Protein AF-A0AAV7HXE8-F1 (afdb_monomer_lite)

Foldseek 3Di:
DEKEKEFDFFQAPVRATDTQKMWMFHFDDDPPVPDDRDTDIFGEAAAPVCNVGPGDPCRQCVCCLQVVRGNRDTDHYVVNVVVVVVVCLVVHQEYEYADPVVVVNVCVVSVVSHHYDHPVPDALVRVQPTDLVVLLVVCLLPVVVCLVSHDPVLVPDPSNQQSAFPCPVVPDDDPPDPSRNPPPGHGCVRDPVSVVVD

Radius of gyration: 18.51 Å; chains: 1; bounding box: 37×41×50 Å

pLDDT: mean 74.58, std 15.37, range [39.94, 94.75]

Secondary structure (DSSP, 8-state):
-EEEEEEEEEE-TTS-EEEEEEEEEEE-S---TT-----EEEEBPPPGGGTT----HHHHHHHHHHHS--TT--SB-HHHHHHHHHHHHHH-SEEEESSHHHHHHHHHHHTT-S-EEEGGGS-HHHHHTS-HHHHHHHHTTTHHHHGGGS-HHHHT-HHHHHTSB-TTTS----TT-TTTT---PPBGGG-HHHHTT-

Sequence (198 aa):
MEYIIDFTGFIVPDGEFVIKEVCVTSIGNQVSVNNVQECEHYVCQPPSKYINAMIMHENVDHYGKKHGILWDYGKVKYAIFEKKLKKWIKDARYFYVLGSEKQKWLTDLINDTVPLTDLKKMDPVDIACFDDLFLLRFSKRQIHHIWPKLPSDLQNNKKTIDYKFCTKHYPDGCSDCEMSEIWIYPYQKDCYYCQMNQ

Organism: Cotesia glomerata (NCBI:txid32391)

Structure (mmCIF, N/CA/C/O backbone):
data_AF-A0AAV7HXE8-F1
#
_entry.id   AF-A0AAV7HXE8-F1
#
loop_
_atom_site.group_PDB
_atom_site.id
_atom_site.type_symbol
_atom_site.label_atom_id
_atom_site.label_alt_id
_atom_site.label_comp_id
_atom_site.label_asym_id
_atom_site.label_entity_id
_atom_site.label_seq_id
_atom_site.pdbx_PDB_ins_code
_atom_site.Cartn_x
_atom_site.Cartn_y
_atom_site.Cartn_z
_atom_site.occupancy
_atom_site.B_iso_or_equiv
_atom_site.auth_seq_id
_atom_site.auth_comp_id
_atom_site.auth_asym_id
_atom_site.auth_atom_id
_atom_site.pdbx_PDB_model_num
ATOM 1 N N . MET A 1 1 ? -12.013 -9.434 7.550 1.00 83.81 1 MET A N 1
ATOM 2 C CA . MET A 1 1 ? -10.998 -8.604 8.234 1.00 83.81 1 MET A CA 1
ATOM 3 C C . MET A 1 1 ? -11.031 -7.213 7.650 1.00 83.81 1 MET A C 1
ATOM 5 O O . MET A 1 1 ? -11.421 -7.059 6.504 1.00 83.81 1 MET A O 1
ATOM 9 N N . GLU A 1 2 ? -10.657 -6.203 8.407 1.00 84.94 2 GLU A N 1
ATOM 10 C CA . GLU A 1 2 ? -10.428 -4.871 7.852 1.00 84.94 2 GLU A CA 1
ATOM 11 C C . GLU A 1 2 ? -8.929 -4.717 7.610 1.00 84.94 2 GLU A C 1
ATOM 13 O O . GLU A 1 2 ? -8.137 -5.305 8.346 1.00 84.94 2 GLU A O 1
ATOM 18 N N . TYR A 1 3 ? -8.529 -4.013 6.556 1.00 86.62 3 TYR A N 1
ATOM 19 C CA . TYR A 1 3 ? -7.122 -3.872 6.194 1.00 86.62 3 TYR A CA 1
ATOM 20 C C . TYR A 1 3 ? -6.767 -2.427 5.928 1.00 86.62 3 TYR A C 1
ATOM 22 O O . TYR A 1 3 ? -7.509 -1.710 5.265 1.00 86.62 3 TYR A O 1
ATOM 30 N N . ILE A 1 4 ? -5.579 -2.035 6.361 1.00 85.75 4 ILE A N 1
ATOM 31 C CA . ILE A 1 4 ? -4.959 -0.782 5.957 1.00 85.75 4 ILE A CA 1
ATOM 32 C C . ILE A 1 4 ? -3.797 -1.115 5.046 1.00 85.75 4 ILE A C 1
ATOM 34 O O . ILE A 1 4 ? -2.962 -1.961 5.374 1.00 85.75 4 ILE A O 1
ATOM 38 N N . ILE A 1 5 ? -3.773 -0.467 3.891 1.00 89.75 5 ILE A N 1
ATOM 39 C CA . ILE A 1 5 ? -2.809 -0.721 2.835 1.00 89.75 5 ILE A CA 1
ATOM 40 C C . ILE A 1 5 ? -2.165 0.592 2.403 1.00 89.75 5 ILE A C 1
ATOM 42 O O . ILE A 1 5 ? -2.837 1.581 2.114 1.00 89.75 5 ILE A O 1
ATOM 46 N N . ASP A 1 6 ? -0.839 0.589 2.355 1.00 89.62 6 ASP A N 1
ATOM 47 C CA . ASP A 1 6 ? -0.055 1.637 1.716 1.00 89.62 6 ASP A CA 1
ATOM 48 C C . ASP A 1 6 ? 0.834 1.008 0.652 1.00 89.62 6 ASP A C 1
ATOM 50 O O . ASP A 1 6 ? 1.402 -0.066 0.855 1.00 89.62 6 ASP A O 1
ATOM 54 N N . PHE A 1 7 ? 0.940 1.670 -0.494 1.00 90.81 7 PHE A N 1
ATOM 55 C CA . PHE A 1 7 ? 1.723 1.172 -1.612 1.00 90.81 7 PHE A CA 1
ATOM 56 C C . PHE A 1 7 ? 2.328 2.296 -2.444 1.00 90.81 7 PHE A C 1
ATOM 58 O O . PHE A 1 7 ? 1.854 3.435 -2.451 1.00 90.81 7 PHE A O 1
ATOM 65 N N . THR A 1 8 ? 3.392 1.952 -3.154 1.00 88.44 8 THR A N 1
ATOM 66 C CA . THR A 1 8 ? 3.985 2.750 -4.227 1.00 88.44 8 THR A CA 1
ATOM 67 C C . THR A 1 8 ? 4.266 1.840 -5.414 1.00 88.44 8 THR A C 1
ATOM 69 O O . THR A 1 8 ? 4.343 0.619 -5.266 1.00 88.44 8 THR A O 1
ATOM 72 N N . GLY A 1 9 ? 4.367 2.407 -6.606 1.00 87.56 9 GLY A N 1
ATOM 73 C CA . GLY A 1 9 ? 4.388 1.657 -7.850 1.00 87.56 9 GLY A CA 1
ATOM 74 C C . GLY A 1 9 ? 4.725 2.533 -9.039 1.00 87.56 9 GLY A C 1
ATOM 75 O O . GLY A 1 9 ? 4.993 3.715 -8.878 1.00 87.56 9 GLY A O 1
ATOM 76 N N . PHE A 1 10 ? 4.711 1.939 -10.221 1.00 85.56 10 PHE A N 1
ATOM 77 C CA . PHE A 1 10 ? 5.049 2.610 -11.469 1.00 85.56 10 PHE A CA 1
ATOM 78 C C . PHE A 1 10 ? 3.848 2.590 -12.399 1.00 85.56 10 PHE A C 1
ATOM 80 O O . PHE A 1 10 ? 3.129 1.594 -12.453 1.00 85.56 10 PHE A O 1
ATOM 87 N N . ILE A 1 11 ? 3.684 3.655 -13.178 1.00 83.44 11 ILE A N 1
ATOM 88 C CA . ILE A 1 11 ? 2.833 3.613 -14.364 1.00 83.44 11 ILE A CA 1
ATOM 89 C C . ILE A 1 11 ? 3.673 3.026 -15.503 1.00 83.44 11 ILE A C 1
ATOM 91 O O . ILE A 1 11 ? 4.740 3.551 -15.843 1.00 83.44 11 ILE A O 1
ATOM 95 N N . VAL A 1 12 ? 3.225 1.900 -16.048 1.00 84.31 12 VAL A N 1
ATOM 96 C CA . VAL A 1 12 ? 3.861 1.218 -17.185 1.00 84.31 12 VAL A CA 1
ATOM 97 C C . VAL A 1 12 ? 3.366 1.805 -18.523 1.00 84.31 12 VAL A C 1
ATOM 99 O O . VAL A 1 12 ? 2.420 2.593 -18.527 1.00 84.31 12 VAL A O 1
ATOM 102 N N . PRO A 1 13 ? 4.002 1.493 -19.674 1.00 81.00 13 PRO A N 1
ATOM 103 C CA . PRO A 1 13 ? 3.710 2.166 -20.949 1.00 81.00 13 PRO A CA 1
ATOM 104 C C . PRO A 1 13 ? 2.263 2.084 -21.460 1.00 81.00 13 PRO A C 1
ATOM 106 O O . PRO A 1 13 ? 1.859 2.930 -22.250 1.00 81.00 13 PRO A O 1
ATOM 109 N N . ASP A 1 14 ? 1.482 1.094 -21.032 1.00 83.56 14 ASP A N 1
ATOM 110 C CA . ASP A 1 14 ? 0.054 0.969 -21.362 1.00 83.56 14 ASP A CA 1
ATOM 111 C C . ASP A 1 14 ? -0.863 1.773 -20.420 1.00 83.56 14 ASP A C 1
ATOM 113 O O . ASP A 1 14 ? -2.085 1.728 -20.555 1.00 83.56 14 ASP A O 1
ATOM 117 N N . GLY A 1 15 ? -0.284 2.535 -19.489 1.00 83.19 15 GLY A N 1
ATOM 118 C CA . GLY A 1 15 ? -1.003 3.345 -18.511 1.00 83.19 15 GLY A CA 1
ATOM 119 C C . GLY A 1 15 ? -1.451 2.572 -17.270 1.00 83.19 15 GLY A C 1
ATOM 120 O O . GLY A 1 15 ? -2.039 3.177 -16.373 1.00 83.19 15 GLY A O 1
ATOM 121 N N . GLU A 1 16 ? -1.172 1.268 -17.177 1.00 85.75 16 GLU A N 1
ATOM 122 C CA . GLU A 1 16 ? -1.498 0.468 -15.997 1.00 85.75 16 GLU A CA 1
ATOM 123 C C . GLU A 1 16 ? -0.604 0.858 -14.810 1.00 85.75 16 GLU A C 1
ATOM 125 O O . GLU A 1 16 ? 0.599 1.099 -14.946 1.00 85.75 16 GLU A O 1
ATOM 130 N N . PHE A 1 17 ? -1.191 0.907 -13.615 1.00 87.44 17 PHE A N 1
ATOM 131 C CA . PHE A 1 17 ? -0.432 1.088 -12.386 1.00 87.44 17 PHE A CA 1
ATOM 132 C C . PHE A 1 17 ? 0.024 -0.266 -11.833 1.00 87.44 17 PHE A C 1
ATOM 134 O O . PHE A 1 17 ? -0.785 -1.135 -11.511 1.00 87.44 17 PHE A O 1
ATOM 141 N N . VAL A 1 18 ? 1.333 -0.429 -11.654 1.00 89.12 18 VAL A N 1
ATOM 142 C CA . VAL A 1 18 ? 1.949 -1.644 -11.116 1.00 89.12 18 VAL A CA 1
ATOM 143 C C . VAL A 1 18 ? 2.518 -1.367 -9.731 1.00 89.12 18 VAL A C 1
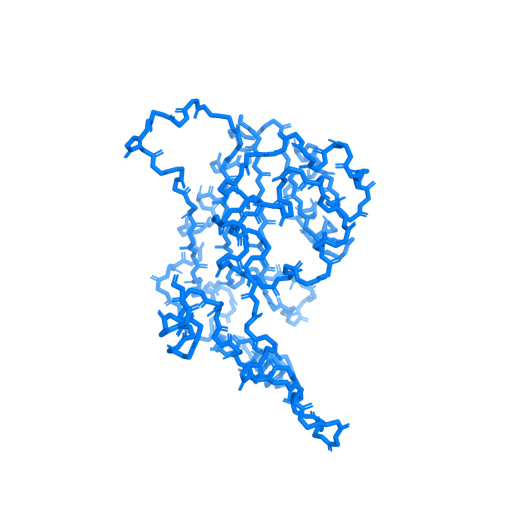ATOM 145 O O . VAL A 1 18 ? 3.499 -0.638 -9.585 1.00 89.12 18 VAL A O 1
ATOM 148 N N . ILE A 1 19 ? 1.948 -2.013 -8.709 1.00 91.44 19 ILE A N 1
ATOM 149 C CA . ILE A 1 19 ? 2.459 -1.952 -7.330 1.00 91.44 19 ILE A CA 1
ATOM 150 C C . ILE A 1 19 ? 3.898 -2.476 -7.258 1.00 91.44 19 ILE A C 1
ATOM 152 O O . ILE A 1 19 ? 4.180 -3.614 -7.616 1.00 91.44 19 ILE A O 1
ATOM 156 N N . LYS A 1 20 ? 4.809 -1.672 -6.715 1.00 90.00 20 LYS A N 1
ATOM 157 C CA . LYS A 1 20 ? 6.205 -2.042 -6.483 1.00 90.00 20 LYS A CA 1
ATOM 158 C C . LYS A 1 20 ? 6.478 -2.422 -5.038 1.00 90.00 20 LYS A C 1
ATOM 160 O O . LYS A 1 20 ? 7.115 -3.437 -4.768 1.00 90.00 20 LYS A O 1
ATOM 165 N N . GLU A 1 21 ? 6.030 -1.590 -4.118 1.00 90.44 21 GLU A N 1
ATOM 166 C CA . GLU A 1 21 ? 6.171 -1.788 -2.683 1.00 90.44 21 GLU A CA 1
ATOM 167 C C . GLU A 1 21 ? 4.791 -1.661 -2.054 1.00 90.44 21 GLU A C 1
ATOM 169 O O . GLU A 1 21 ? 3.992 -0.818 -2.458 1.00 90.44 21 GLU A O 1
ATOM 174 N N . VAL A 1 22 ? 4.515 -2.508 -1.069 1.00 90.88 22 VAL A N 1
ATOM 175 C CA . VAL A 1 22 ? 3.239 -2.541 -0.356 1.00 90.88 22 VAL A CA 1
ATOM 176 C C . VAL A 1 22 ? 3.459 -2.956 1.096 1.00 90.88 22 VAL A C 1
ATOM 178 O O . VAL A 1 22 ? 4.172 -3.926 1.357 1.00 90.88 22 VAL A O 1
ATOM 181 N N . CYS A 1 23 ? 2.852 -2.235 2.041 1.00 89.69 23 CYS A N 1
ATOM 182 C CA . CYS A 1 23 ? 2.606 -2.718 3.405 1.00 89.69 23 CYS A CA 1
ATOM 183 C C . CYS A 1 23 ? 1.102 -2.886 3.591 1.00 89.69 23 CYS A C 1
ATOM 185 O O . CYS A 1 23 ? 0.319 -2.001 3.241 1.00 89.69 23 CYS A O 1
ATOM 187 N N . VAL A 1 24 ? 0.718 -4.021 4.163 1.00 87.31 24 VAL A N 1
ATOM 188 C CA . VAL A 1 24 ? -0.651 -4.313 4.578 1.00 87.31 24 VAL A CA 1
ATOM 189 C C . VAL A 1 24 ? -0.643 -4.699 6.042 1.00 87.31 24 VAL A C 1
ATOM 191 O O . VAL A 1 24 ? 0.182 -5.497 6.484 1.00 87.31 24 VAL A O 1
ATOM 194 N N . THR A 1 25 ? -1.596 -4.167 6.790 1.00 84.31 25 THR A N 1
ATOM 195 C CA . THR A 1 25 ? -1.895 -4.613 8.148 1.00 84.31 25 THR A CA 1
ATOM 196 C C . THR A 1 25 ? -3.387 -4.840 8.277 1.00 84.31 25 THR A C 1
ATOM 198 O O . THR A 1 25 ? -4.184 -4.088 7.720 1.00 84.31 25 THR A O 1
ATOM 201 N N . SER A 1 26 ? -3.777 -5.892 8.986 1.00 83.00 26 SER A N 1
ATOM 202 C CA . SER A 1 26 ? -5.174 -6.076 9.370 1.00 83.00 26 SER A CA 1
ATOM 203 C C . SER A 1 26 ? -5.555 -5.083 10.475 1.00 83.00 26 SER A C 1
ATOM 205 O O . SER A 1 26 ? -4.690 -4.476 11.104 1.00 83.00 26 SER A O 1
ATOM 207 N N . ILE A 1 27 ? -6.848 -4.924 10.723 1.00 75.81 27 ILE A N 1
ATOM 208 C CA . ILE A 1 27 ? -7.435 -4.276 11.894 1.00 75.81 27 ILE A CA 1
ATOM 209 C C . ILE A 1 27 ? -8.333 -5.328 12.544 1.00 75.81 27 ILE A C 1
ATOM 211 O O . ILE A 1 27 ? -9.134 -5.971 11.860 1.00 75.81 27 ILE A O 1
ATOM 215 N N . GLY A 1 28 ? -8.174 -5.530 13.851 1.00 62.72 28 GLY A N 1
ATOM 216 C CA . GLY A 1 28 ? -9.004 -6.457 14.616 1.00 62.72 28 GLY A CA 1
ATOM 217 C C . GLY A 1 28 ? -8.505 -7.906 14.624 1.00 62.72 28 GLY A C 1
ATOM 218 O O . GLY A 1 28 ? -8.796 -8.710 13.744 1.00 62.72 28 GLY A O 1
ATOM 219 N N . ASN A 1 29 ? -7.771 -8.242 15.677 1.00 46.94 29 ASN A N 1
ATOM 220 C CA . ASN A 1 29 ? -8.063 -9.310 16.636 1.00 46.94 29 ASN A CA 1
ATOM 221 C C . ASN A 1 29 ? -7.076 -9.094 17.781 1.00 46.94 29 ASN A C 1
ATOM 223 O O . ASN A 1 29 ? -5.910 -8.821 17.513 1.00 46.94 29 ASN A O 1
ATOM 227 N N . GLN A 1 30 ? -7.576 -9.139 19.019 1.00 46.22 30 GLN A N 1
ATOM 228 C CA . GLN A 1 30 ? -6.847 -8.837 20.253 1.00 46.22 30 GLN A CA 1
ATOM 229 C C . GLN A 1 30 ? -5.336 -9.054 20.133 1.00 46.22 30 GLN A C 1
ATOM 231 O O . GLN A 1 30 ? -4.864 -10.182 19.973 1.00 46.22 30 GLN A O 1
ATOM 236 N N . VAL A 1 31 ? -4.592 -7.956 20.264 1.00 46.34 31 VAL A N 1
ATOM 237 C CA . VAL A 1 31 ? -3.172 -7.983 20.586 1.00 46.34 31 VAL A CA 1
ATOM 238 C C . VAL A 1 31 ? -3.072 -8.661 21.950 1.00 46.34 31 VAL A C 1
ATOM 240 O O . VAL A 1 31 ? -3.135 -8.020 22.996 1.00 46.34 31 VAL A O 1
ATOM 243 N N . SER A 1 32 ? -2.952 -9.990 21.977 1.00 43.78 32 SER A N 1
ATOM 244 C CA . SER A 1 32 ? -2.318 -10.629 23.123 1.00 43.78 32 SER A CA 1
ATOM 245 C C . SER A 1 32 ? -0.977 -9.921 23.274 1.00 43.78 32 SER A C 1
ATOM 247 O O . SER A 1 32 ? -0.287 -9.757 22.272 1.00 43.78 32 SER A O 1
ATOM 249 N N . VAL A 1 33 ? -0.634 -9.493 24.486 1.00 46.38 33 VAL A N 1
ATOM 250 C CA . VAL A 1 33 ? 0.485 -8.592 24.838 1.00 46.38 33 VAL A CA 1
ATOM 251 C C . VAL A 1 33 ? 1.855 -9.006 24.241 1.00 46.38 33 VAL A C 1
ATOM 253 O O . VAL A 1 33 ? 2.789 -8.211 24.231 1.00 46.38 33 VAL A O 1
ATOM 256 N N . ASN A 1 34 ? 1.946 -10.205 23.651 1.00 44.97 34 ASN A N 1
ATOM 257 C CA . ASN A 1 34 ? 3.123 -10.787 23.007 1.00 44.97 34 ASN A CA 1
ATOM 258 C C . ASN A 1 34 ? 3.031 -10.980 21.472 1.00 44.97 34 ASN A C 1
ATOM 260 O O . ASN A 1 34 ? 4.029 -11.359 20.869 1.00 44.97 34 ASN A O 1
ATOM 264 N N . ASN A 1 35 ? 1.889 -10.723 20.821 1.00 41.59 35 ASN A N 1
ATOM 265 C CA . ASN A 1 35 ? 1.714 -10.880 19.370 1.00 41.59 35 ASN A CA 1
ATOM 266 C C . ASN A 1 35 ? 1.550 -9.512 18.716 1.00 41.59 35 ASN A C 1
ATOM 268 O O . ASN A 1 35 ? 0.448 -8.988 18.566 1.00 41.59 35 ASN A O 1
ATOM 272 N N . VAL A 1 36 ? 2.684 -8.934 18.334 1.00 48.88 36 VAL A N 1
ATOM 273 C CA . VAL A 1 36 ? 2.741 -7.780 17.441 1.00 48.88 36 VAL A CA 1
ATOM 274 C C . VAL A 1 36 ? 1.930 -8.111 16.189 1.00 48.88 36 VAL A C 1
ATOM 276 O O . VAL A 1 36 ? 2.261 -9.061 15.486 1.00 48.88 36 VAL A O 1
ATOM 279 N N . GLN A 1 37 ? 0.887 -7.332 15.894 1.00 57.44 37 GLN A N 1
ATOM 280 C CA . GLN A 1 37 ? 0.161 -7.461 14.635 1.00 57.44 37 GLN A CA 1
ATOM 281 C C . GLN A 1 37 ? 1.161 -7.309 13.479 1.00 57.44 37 GLN A C 1
ATOM 283 O O . GLN A 1 37 ? 1.845 -6.286 13.362 1.00 57.44 37 GLN A O 1
ATOM 288 N N . GLU A 1 38 ? 1.349 -8.359 12.683 1.00 64.50 38 GLU A N 1
ATOM 289 C CA . GLU A 1 38 ? 2.360 -8.378 11.625 1.00 64.50 38 GLU A CA 1
ATOM 290 C C . GLU A 1 38 ? 1.901 -7.459 10.475 1.00 64.50 38 GLU A C 1
ATOM 292 O O . GLU A 1 38 ? 0.892 -7.738 9.832 1.00 64.50 38 GLU A O 1
ATOM 297 N N . CYS A 1 39 ? 2.616 -6.346 10.218 1.00 76.19 39 CYS A N 1
ATOM 298 C CA . CYS A 1 39 ? 2.513 -5.697 8.900 1.00 76.19 39 CYS A CA 1
ATOM 299 C C . CYS A 1 39 ? 3.245 -6.621 7.937 1.00 76.19 39 CYS A C 1
ATOM 301 O O . CYS A 1 39 ? 4.435 -6.899 8.110 1.00 76.19 39 CYS A O 1
ATOM 303 N N . GLU A 1 40 ? 2.531 -7.080 6.921 1.00 85.38 40 GLU A N 1
ATOM 304 C CA . GLU A 1 40 ? 3.140 -7.741 5.785 1.00 85.38 40 GLU A CA 1
ATOM 305 C C . GLU A 1 40 ? 3.720 -6.656 4.871 1.00 85.38 40 GLU A C 1
ATOM 307 O O . GLU A 1 40 ? 2.978 -5.822 4.355 1.00 85.38 40 GLU A O 1
ATOM 312 N N . HIS A 1 41 ? 5.039 -6.659 4.668 1.00 87.88 41 HIS A N 1
ATOM 313 C CA . HIS A 1 41 ? 5.739 -5.721 3.785 1.00 87.88 41 HIS A CA 1
ATOM 314 C C . HIS A 1 41 ? 6.407 -6.470 2.635 1.00 87.88 41 HIS A C 1
ATOM 316 O O . HIS A 1 41 ? 7.162 -7.420 2.854 1.00 87.88 41 HIS A O 1
ATOM 322 N N . TYR A 1 42 ? 6.146 -6.030 1.406 1.00 89.50 42 TYR A N 1
ATOM 323 C CA . TYR A 1 42 ? 6.703 -6.638 0.205 1.00 89.50 42 TYR A CA 1
ATOM 324 C C . TYR A 1 42 ? 7.285 -5.593 -0.736 1.00 89.50 42 TYR A C 1
ATOM 326 O O . TYR A 1 42 ? 6.669 -4.565 -1.004 1.00 89.50 42 TYR A O 1
ATOM 334 N N . VAL A 1 43 ? 8.448 -5.926 -1.299 1.00 90.50 43 VAL A N 1
ATOM 335 C CA . VAL A 1 43 ? 9.030 -5.248 -2.460 1.00 90.50 43 VAL A CA 1
ATOM 336 C C . VAL A 1 43 ? 9.061 -6.249 -3.609 1.00 90.50 43 VAL A C 1
ATOM 338 O O . VAL A 1 43 ? 9.779 -7.260 -3.563 1.00 90.50 43 VAL A O 1
ATOM 341 N N . CYS A 1 44 ? 8.236 -5.984 -4.612 1.00 93.31 44 CYS A N 1
ATOM 342 C CA . CYS A 1 44 ? 7.947 -6.882 -5.713 1.00 93.31 44 CYS A CA 1
ATOM 343 C C . CYS A 1 44 ? 8.931 -6.679 -6.863 1.00 93.31 44 CYS A C 1
ATOM 345 O O . CYS A 1 44 ? 9.265 -5.556 -7.228 1.00 93.31 44 CYS A O 1
ATOM 347 N N . GLN A 1 45 ? 9.356 -7.779 -7.470 1.00 92.19 45 GLN A N 1
ATOM 348 C CA . GLN A 1 45 ? 9.936 -7.793 -8.807 1.00 92.19 45 GLN A CA 1
ATOM 349 C C . GLN A 1 45 ? 8.892 -7.329 -9.828 1.00 92.19 45 GLN A C 1
ATOM 351 O O . GLN A 1 45 ? 7.693 -7.463 -9.565 1.00 92.19 45 GLN A O 1
ATOM 356 N N . PRO A 1 46 ? 9.315 -6.820 -10.992 1.00 88.69 46 PRO A N 1
ATOM 357 C CA . PRO A 1 46 ? 8.378 -6.422 -12.029 1.00 88.69 46 PRO A CA 1
ATOM 358 C C . PRO A 1 46 ? 7.555 -7.621 -12.546 1.00 88.69 46 PRO A C 1
ATOM 360 O O . PRO A 1 46 ? 8.047 -8.757 -12.546 1.00 88.69 46 PRO A O 1
ATOM 363 N N . PRO A 1 47 ? 6.302 -7.407 -12.994 1.00 89.94 47 PRO A N 1
ATOM 364 C CA . PRO A 1 47 ? 5.511 -8.443 -13.650 1.00 89.94 47 PRO A CA 1
ATOM 365 C C . PRO A 1 47 ? 6.245 -9.014 -14.864 1.00 89.94 47 PRO A C 1
ATOM 367 O O . PRO A 1 47 ? 6.896 -8.276 -15.600 1.00 89.94 47 PRO A O 1
ATOM 370 N N . SER A 1 48 ? 6.090 -10.313 -15.138 1.00 87.44 48 SER A N 1
ATOM 371 C CA . SER A 1 48 ? 6.776 -10.964 -16.267 1.00 87.44 48 SER A CA 1
ATOM 372 C C . SER A 1 48 ? 6.466 -10.307 -17.616 1.00 87.44 48 SER A C 1
ATOM 374 O O . SER A 1 48 ? 7.356 -10.227 -18.457 1.00 87.44 48 SER A O 1
ATOM 376 N N . LYS A 1 49 ? 5.248 -9.767 -17.796 1.00 86.38 49 LYS A N 1
ATOM 377 C CA . LYS A 1 49 ? 4.855 -9.002 -18.995 1.00 86.38 49 LYS A CA 1
ATOM 378 C C . LYS A 1 49 ? 5.677 -7.722 -19.212 1.00 86.38 49 LYS A C 1
ATOM 380 O O . LYS A 1 49 ? 5.782 -7.262 -20.341 1.00 86.38 49 LYS A O 1
ATOM 385 N N . TYR A 1 50 ? 6.295 -7.186 -18.160 1.00 85.25 50 TYR A N 1
ATOM 386 C CA . TYR A 1 50 ? 7.047 -5.930 -18.184 1.00 85.25 50 TYR A CA 1
ATOM 387 C C . TYR A 1 50 ? 8.510 -6.081 -17.752 1.00 85.25 50 TYR A C 1
ATOM 389 O O . TYR A 1 50 ? 9.189 -5.083 -17.525 1.00 85.25 50 TYR A O 1
ATOM 397 N N . ILE A 1 51 ? 9.024 -7.309 -17.640 1.00 78.38 51 ILE A N 1
ATOM 398 C CA . ILE A 1 51 ? 10.403 -7.540 -17.181 1.00 78.38 51 ILE A CA 1
ATOM 399 C C . ILE A 1 51 ? 11.440 -6.903 -18.118 1.00 78.38 51 ILE A C 1
ATOM 401 O O . ILE A 1 51 ? 12.454 -6.396 -17.657 1.00 78.38 51 ILE A O 1
ATOM 405 N N . ASN A 1 52 ? 11.125 -6.867 -19.416 1.00 72.19 52 ASN A N 1
ATOM 406 C CA . ASN A 1 52 ? 11.921 -6.228 -20.464 1.00 72.19 52 ASN A CA 1
ATOM 407 C C . ASN A 1 52 ? 11.270 -4.936 -20.978 1.00 72.19 52 ASN A C 1
ATOM 409 O O . ASN A 1 52 ? 11.674 -4.422 -22.020 1.00 72.19 52 ASN A O 1
ATOM 413 N N . ALA A 1 53 ? 10.217 -4.444 -20.314 1.00 68.44 53 ALA A N 1
ATOM 414 C CA . ALA A 1 53 ? 9.613 -3.190 -20.725 1.00 68.44 53 ALA A CA 1
ATOM 415 C C . ALA A 1 53 ? 10.637 -2.080 -20.499 1.00 68.44 53 ALA A C 1
ATOM 417 O O . ALA A 1 53 ? 11.158 -1.915 -19.395 1.00 68.44 53 ALA A O 1
ATOM 418 N N . MET A 1 54 ? 10.901 -1.313 -21.553 1.00 64.38 54 MET A N 1
ATOM 419 C CA . MET A 1 54 ? 11.613 -0.053 -21.437 1.00 64.38 54 MET A CA 1
ATOM 420 C C . MET A 1 54 ? 10.653 0.913 -20.739 1.00 64.38 54 MET A C 1
ATOM 422 O O . MET A 1 54 ? 9.871 1.612 -21.382 1.00 64.38 54 MET A O 1
ATOM 426 N N . ILE A 1 55 ? 10.602 0.851 -19.406 1.00 64.81 55 ILE A N 1
ATOM 427 C CA . ILE A 1 55 ? 9.825 1.814 -18.632 1.00 64.81 55 ILE A CA 1
ATOM 428 C C . ILE A 1 55 ? 10.405 3.183 -18.954 1.00 64.81 55 ILE A C 1
ATOM 430 O O . ILE A 1 55 ? 11.625 3.348 -18.945 1.00 64.81 55 ILE A O 1
ATOM 434 N N . MET A 1 56 ? 9.522 4.128 -19.287 1.00 59.59 56 MET A N 1
ATOM 435 C CA . MET A 1 56 ? 9.884 5.508 -19.600 1.00 59.59 56 MET A CA 1
ATOM 436 C C . MET A 1 56 ? 10.955 5.982 -18.613 1.00 59.59 56 MET A C 1
ATOM 438 O O . MET A 1 56 ? 10.754 5.888 -17.400 1.00 59.59 56 MET A O 1
ATOM 442 N N . HIS A 1 57 ? 12.094 6.448 -19.134 1.00 54.62 57 HIS A N 1
ATOM 443 C CA . HIS A 1 57 ? 13.258 6.853 -18.336 1.00 54.62 57 HIS A CA 1
ATOM 444 C C . HIS A 1 57 ? 12.868 7.808 -17.198 1.00 54.62 57 HIS A C 1
ATOM 446 O O . HIS A 1 57 ? 13.374 7.686 -16.087 1.00 54.62 57 HIS A O 1
ATOM 452 N N . GLU A 1 58 ? 11.898 8.689 -17.452 1.00 56.22 58 GLU A N 1
ATOM 453 C CA . GLU A 1 58 ? 11.348 9.630 -16.475 1.00 56.22 58 GLU A CA 1
ATOM 454 C C . GLU A 1 58 ? 10.698 8.932 -15.270 1.00 56.22 58 GLU A C 1
ATOM 456 O O . GLU A 1 58 ? 10.932 9.343 -14.137 1.00 56.22 58 GLU A O 1
ATOM 461 N N . ASN A 1 59 ? 9.966 7.830 -15.471 1.00 59.56 59 ASN A N 1
ATOM 462 C CA . ASN A 1 59 ? 9.367 7.058 -14.377 1.00 59.56 59 ASN A CA 1
ATOM 463 C C . ASN A 1 59 ? 10.426 6.277 -13.588 1.00 59.56 59 ASN A C 1
ATOM 465 O O . ASN A 1 59 ? 10.339 6.186 -12.366 1.00 59.56 59 ASN A O 1
ATOM 469 N N . VAL A 1 60 ? 11.447 5.729 -14.250 1.00 60.62 60 VAL A N 1
ATOM 470 C CA . VAL A 1 60 ? 12.522 4.993 -13.559 1.00 60.62 60 VAL A CA 1
ATOM 471 C C . VAL A 1 60 ? 13.395 5.940 -12.741 1.00 60.62 60 VAL A C 1
ATOM 473 O O . VAL A 1 60 ? 13.665 5.658 -11.574 1.00 60.62 60 VAL A O 1
ATOM 476 N N . ASP A 1 61 ? 13.780 7.082 -13.309 1.00 60.53 61 ASP A N 1
ATOM 477 C CA . ASP A 1 61 ? 14.611 8.069 -12.624 1.00 60.53 61 ASP A CA 1
ATOM 478 C C . ASP A 1 61 ? 13.840 8.793 -11.523 1.00 60.53 61 ASP A C 1
ATOM 480 O O . ASP A 1 61 ? 14.394 8.997 -10.444 1.00 60.53 61 ASP A O 1
ATOM 484 N N . HIS A 1 62 ? 12.567 9.145 -11.743 1.00 64.25 62 HIS A N 1
ATOM 485 C CA . HIS A 1 62 ? 11.748 9.784 -10.715 1.00 64.25 62 HIS A CA 1
ATOM 486 C C . HIS A 1 62 ? 11.575 8.865 -9.505 1.00 64.25 62 HIS A C 1
ATOM 488 O O . HIS A 1 62 ? 11.897 9.257 -8.387 1.00 64.25 62 HIS A O 1
ATOM 494 N N . TYR A 1 63 ? 11.133 7.622 -9.707 1.00 65.75 63 TYR A N 1
ATOM 495 C CA . TYR A 1 63 ? 10.896 6.700 -8.593 1.00 65.75 63 TYR A CA 1
ATOM 496 C C . TYR A 1 63 ? 12.190 6.146 -7.994 1.00 65.75 63 TYR A C 1
ATOM 498 O O . TYR A 1 63 ? 12.278 5.996 -6.775 1.00 65.75 63 TYR A O 1
ATOM 506 N N . GLY A 1 64 ? 13.215 5.898 -8.811 1.00 65.88 64 GLY A N 1
ATOM 507 C CA . GLY A 1 64 ? 14.534 5.489 -8.339 1.00 65.88 64 GLY A CA 1
ATOM 508 C C . GLY A 1 64 ? 15.167 6.550 -7.439 1.00 65.88 64 GLY A C 1
ATOM 509 O O . GLY A 1 64 ? 15.629 6.220 -6.349 1.00 65.88 64 GLY A O 1
ATOM 510 N N . LYS A 1 65 ? 15.117 7.830 -7.837 1.00 67.81 65 LYS A N 1
ATOM 511 C CA . LYS A 1 65 ? 15.662 8.944 -7.042 1.00 67.81 65 LYS A CA 1
ATOM 512 C C . LYS A 1 65 ? 14.787 9.295 -5.836 1.00 67.81 65 LYS A C 1
ATOM 514 O O . LYS A 1 65 ? 15.327 9.546 -4.766 1.00 67.81 65 LYS A O 1
ATOM 519 N N . LYS A 1 66 ? 13.457 9.292 -5.985 1.00 68.75 66 LYS A N 1
ATOM 520 C CA . LYS A 1 66 ? 12.513 9.706 -4.930 1.00 68.75 66 LYS A CA 1
ATOM 521 C C . LYS A 1 66 ? 12.258 8.629 -3.879 1.00 68.75 66 LYS A C 1
ATOM 523 O O . LYS A 1 66 ? 12.134 8.932 -2.698 1.00 68.75 66 LYS A O 1
ATOM 528 N N . HIS A 1 67 ? 12.154 7.370 -4.297 1.00 67.81 67 HIS A N 1
ATOM 529 C CA . HIS A 1 67 ? 11.765 6.263 -3.420 1.00 67.81 67 HIS A CA 1
ATOM 530 C C . HIS A 1 67 ? 12.891 5.257 -3.164 1.00 67.81 67 HIS A C 1
ATOM 532 O O . HIS A 1 67 ? 12.733 4.392 -2.306 1.00 67.81 67 HIS A O 1
ATOM 538 N N . GLY A 1 68 ? 14.022 5.348 -3.874 1.00 76.75 68 GLY A N 1
ATOM 539 C CA . GLY A 1 68 ? 15.165 4.449 -3.684 1.00 76.75 68 GLY A CA 1
ATOM 540 C C . GLY A 1 68 ? 14.905 3.005 -4.127 1.00 76.75 68 GLY A C 1
ATOM 541 O O . GLY A 1 68 ? 15.652 2.104 -3.750 1.00 76.75 68 GLY A O 1
ATOM 542 N N . ILE A 1 69 ? 13.839 2.760 -4.899 1.00 78.19 69 ILE A N 1
ATOM 543 C CA . ILE A 1 69 ? 13.453 1.426 -5.368 1.00 78.19 69 ILE A CA 1
ATOM 544 C C . ILE A 1 69 ? 13.531 1.396 -6.892 1.00 78.19 69 ILE A C 1
ATOM 546 O O . ILE A 1 69 ? 12.705 1.995 -7.577 1.00 78.19 69 ILE A O 1
ATOM 550 N N . LEU A 1 70 ? 14.513 0.661 -7.417 1.00 83.50 70 LEU A N 1
ATOM 551 C CA . LEU A 1 70 ? 14.679 0.454 -8.856 1.00 83.50 70 LEU A CA 1
ATOM 552 C C . LEU A 1 70 ? 13.604 -0.486 -9.418 1.00 83.50 70 LEU A C 1
ATOM 554 O O . LEU A 1 70 ? 13.088 -1.363 -8.716 1.00 83.50 70 LEU A O 1
ATOM 558 N N . TRP A 1 71 ? 13.278 -0.323 -10.702 1.00 84.88 71 TRP A N 1
ATOM 559 C CA . TRP A 1 71 ? 12.251 -1.117 -11.385 1.00 84.88 71 TRP A CA 1
ATOM 560 C C . TRP A 1 71 ? 12.532 -2.626 -11.358 1.00 84.88 71 TRP A C 1
ATOM 562 O O . TRP A 1 71 ? 11.622 -3.420 -11.127 1.00 84.88 71 TRP A O 1
ATOM 572 N N . ASP A 1 72 ? 13.785 -3.023 -11.532 1.00 84.56 72 ASP A N 1
ATOM 573 C CA . ASP A 1 72 ? 14.261 -4.409 -11.560 1.00 84.56 72 ASP A CA 1
ATOM 574 C C . ASP A 1 72 ? 14.517 -5.001 -10.161 1.00 84.56 72 ASP A C 1
ATOM 576 O O . ASP A 1 72 ? 14.644 -6.216 -10.006 1.00 84.56 72 ASP A O 1
ATOM 580 N N . TYR A 1 73 ? 14.532 -4.166 -9.119 1.00 86.56 73 TYR A N 1
ATOM 581 C CA . TYR A 1 73 ? 14.778 -4.591 -7.743 1.00 86.56 73 TYR A CA 1
ATOM 582 C C . TYR A 1 73 ? 13.592 -5.360 -7.135 1.00 86.56 73 TYR A C 1
ATOM 584 O O . TYR A 1 73 ? 12.464 -5.270 -7.597 1.00 86.56 73 TYR A O 1
ATOM 592 N N . GLY A 1 74 ? 13.796 -6.097 -6.048 1.00 89.00 74 GLY A N 1
ATOM 593 C CA . GLY A 1 74 ? 12.712 -6.735 -5.297 1.00 89.00 74 GLY A CA 1
ATOM 594 C C . GLY A 1 74 ? 12.939 -8.223 -5.074 1.00 89.00 74 GLY A C 1
ATOM 595 O O . GLY A 1 74 ? 13.542 -8.927 -5.883 1.00 89.00 74 GLY A O 1
ATOM 596 N N . LYS A 1 75 ? 12.455 -8.706 -3.929 1.00 91.56 75 LYS A N 1
ATOM 597 C CA . LYS A 1 75 ? 12.671 -10.089 -3.473 1.00 91.56 75 LYS A CA 1
ATOM 598 C C . LYS A 1 75 ? 11.485 -11.000 -3.778 1.00 91.56 75 LYS A C 1
ATOM 600 O O . LYS A 1 75 ? 11.612 -12.220 -3.733 1.00 91.56 75 LYS A O 1
ATOM 605 N N . VAL A 1 76 ? 10.326 -10.415 -4.068 1.00 94.00 76 VAL A N 1
ATOM 606 C CA . VAL A 1 76 ? 9.058 -11.135 -4.202 1.00 94.00 76 VAL A CA 1
ATOM 607 C C . VAL A 1 76 ? 8.668 -11.168 -5.667 1.00 94.00 76 VAL A C 1
ATOM 609 O O . VAL A 1 76 ? 8.489 -10.122 -6.280 1.00 94.00 76 VAL A O 1
ATOM 612 N N . LYS A 1 77 ? 8.504 -12.358 -6.244 1.00 94.75 77 LYS A N 1
ATOM 613 C CA . LYS A 1 77 ? 7.970 -12.478 -7.608 1.00 94.75 77 LYS A CA 1
ATOM 614 C C . LYS A 1 77 ? 6.558 -11.896 -7.662 1.00 94.75 77 LYS A C 1
ATOM 616 O O . LYS A 1 77 ? 5.737 -12.232 -6.808 1.00 94.75 77 LYS A O 1
ATOM 621 N N . TYR A 1 78 ? 6.248 -11.115 -8.695 1.00 93.81 78 TYR A N 1
ATOM 622 C CA . TYR A 1 78 ? 4.950 -10.441 -8.806 1.00 93.81 78 TYR A CA 1
ATOM 623 C C . TYR A 1 78 ? 3.754 -11.404 -8.724 1.00 93.81 78 TYR A C 1
ATOM 625 O O . TYR A 1 78 ? 2.816 -11.171 -7.974 1.00 93.81 78 TYR A O 1
ATOM 633 N N . ALA A 1 79 ? 3.839 -12.570 -9.373 1.00 93.19 79 ALA A N 1
ATOM 634 C CA . ALA A 1 79 ? 2.792 -13.596 -9.309 1.00 93.19 79 ALA A CA 1
ATOM 635 C C . ALA A 1 79 ? 2.535 -14.146 -7.886 1.00 93.19 79 ALA A C 1
ATOM 637 O O . ALA A 1 79 ? 1.452 -14.651 -7.592 1.00 93.19 79 ALA A O 1
ATOM 638 N N . ILE A 1 80 ? 3.528 -14.090 -6.989 1.00 94.56 80 ILE A N 1
ATOM 639 C CA . ILE A 1 80 ? 3.346 -14.447 -5.572 1.00 94.56 80 ILE A CA 1
ATOM 640 C C . ILE A 1 80 ? 2.588 -13.327 -4.858 1.00 94.56 80 ILE A C 1
ATOM 642 O O . ILE A 1 80 ? 1.657 -13.609 -4.103 1.00 94.56 80 ILE A O 1
ATOM 646 N N . PHE A 1 81 ? 2.951 -12.073 -5.129 1.00 93.94 81 PHE A N 1
ATOM 647 C CA . PHE A 1 81 ? 2.234 -10.909 -4.620 1.00 93.94 81 PHE A CA 1
ATOM 648 C C . PHE A 1 81 ? 0.765 -10.898 -5.072 1.00 93.94 81 PHE A C 1
ATOM 650 O O . PHE A 1 81 ? -0.116 -10.756 -4.234 1.00 93.94 81 PHE A O 1
ATOM 657 N N . GLU A 1 82 ? 0.462 -11.170 -6.341 1.00 93.25 82 GLU A N 1
ATOM 658 C CA . GLU A 1 82 ? -0.924 -11.243 -6.829 1.00 93.25 82 GLU A CA 1
ATOM 659 C C . GLU A 1 82 ? -1.760 -12.288 -6.078 1.00 93.25 82 GLU A C 1
ATOM 661 O O . GLU A 1 82 ? -2.931 -12.062 -5.776 1.00 93.25 82 GLU A O 1
ATOM 666 N N . 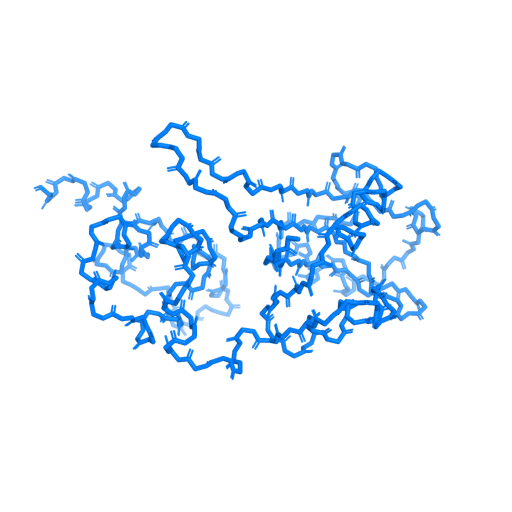LYS A 1 83 ? -1.166 -13.438 -5.732 1.00 94.50 83 LYS A N 1
ATOM 667 C CA . LYS A 1 83 ? -1.840 -14.454 -4.907 1.00 94.50 83 LYS A CA 1
ATOM 668 C C . LYS A 1 83 ? -2.127 -13.937 -3.497 1.00 94.50 83 LYS A C 1
ATOM 670 O O . LYS A 1 83 ? -3.194 -14.226 -2.959 1.00 94.50 83 LYS A O 1
ATOM 675 N N . LYS A 1 84 ? -1.197 -13.182 -2.905 1.00 93.50 84 LYS A N 1
ATOM 676 C CA . LYS A 1 84 ? -1.380 -12.533 -1.596 1.00 93.50 84 LYS A CA 1
ATOM 677 C C . LYS A 1 84 ? -2.470 -11.471 -1.650 1.00 93.50 84 LYS A C 1
ATOM 679 O O . LYS A 1 84 ? -3.375 -11.509 -0.827 1.00 93.50 84 LYS A O 1
ATOM 684 N N . LEU A 1 85 ? -2.445 -10.615 -2.664 1.00 93.06 85 LEU A N 1
ATOM 685 C CA . LEU A 1 85 ? -3.462 -9.598 -2.883 1.00 93.06 85 LEU A CA 1
ATOM 686 C C . LEU A 1 85 ? -4.854 -10.216 -3.039 1.00 93.06 85 LEU A C 1
ATOM 688 O O . LEU A 1 85 ? -5.776 -9.821 -2.337 1.00 93.06 85 LEU A O 1
ATOM 692 N N . LYS A 1 86 ? -5.000 -11.253 -3.874 1.00 94.25 86 LYS A N 1
ATOM 693 C CA . LYS A 1 86 ? -6.266 -11.994 -4.018 1.00 94.25 86 LYS A CA 1
ATOM 694 C C . LYS A 1 86 ? -6.750 -12.586 -2.697 1.00 94.25 86 LYS A C 1
ATOM 696 O O . LYS A 1 86 ? -7.950 -12.586 -2.435 1.00 94.25 86 LYS A O 1
ATOM 701 N N . LYS A 1 87 ? -5.831 -13.083 -1.865 1.00 93.50 87 LYS A N 1
ATOM 702 C CA . LYS A 1 87 ? -6.163 -13.561 -0.522 1.00 93.50 87 LYS A CA 1
ATOM 703 C C . LYS A 1 87 ? -6.686 -12.416 0.349 1.00 93.50 87 LYS A C 1
ATOM 705 O O . LYS A 1 87 ? -7.755 -12.566 0.925 1.00 93.50 87 LYS A O 1
ATOM 710 N N . TRP A 1 88 ? -5.992 -11.279 0.400 1.00 92.38 88 TRP A N 1
ATOM 711 C CA . TRP A 1 88 ? -6.452 -10.121 1.168 1.00 92.38 88 TRP A CA 1
ATOM 712 C C . TRP A 1 88 ? -7.812 -9.627 0.693 1.00 92.38 88 TRP A C 1
ATOM 714 O O . TRP A 1 88 ? -8.677 -9.431 1.528 1.00 92.38 88 TRP A O 1
ATOM 724 N N . ILE A 1 89 ? -8.040 -9.508 -0.619 1.00 93.88 89 ILE A N 1
ATOM 725 C CA . ILE A 1 89 ? -9.343 -9.122 -1.184 1.00 93.88 89 ILE A CA 1
ATOM 726 C C . ILE A 1 89 ? -10.441 -10.082 -0.715 1.00 93.88 89 ILE A C 1
ATOM 728 O O . ILE A 1 89 ? -11.490 -9.636 -0.266 1.00 93.88 89 ILE A O 1
ATOM 732 N N . LYS A 1 90 ? -10.196 -11.396 -0.776 1.00 93.31 90 LYS A N 1
ATOM 733 C CA . LYS A 1 90 ? -11.161 -12.412 -0.333 1.00 93.31 90 LYS A CA 1
ATOM 734 C C . LYS A 1 90 ? -11.461 -12.326 1.166 1.00 93.31 90 LYS A C 1
ATOM 736 O O . LYS A 1 90 ? -12.599 -12.536 1.575 1.00 93.31 90 LYS A O 1
ATOM 741 N N . ASP A 1 91 ? -10.440 -12.059 1.972 1.00 91.38 91 ASP A N 1
ATOM 742 C CA . ASP A 1 91 ? -10.547 -12.010 3.431 1.00 91.38 91 ASP A CA 1
ATOM 743 C C . ASP A 1 91 ? -11.043 -10.632 3.927 1.00 91.38 91 ASP A C 1
ATOM 745 O O . ASP A 1 91 ? -11.419 -10.481 5.098 1.00 91.38 91 ASP A O 1
ATOM 749 N N . ALA A 1 92 ? -11.041 -9.613 3.062 1.00 90.50 92 ALA A N 1
ATOM 750 C CA . ALA A 1 92 ? -11.353 -8.234 3.400 1.00 90.50 92 ALA A CA 1
ATOM 751 C C . ALA A 1 92 ? -12.861 -7.972 3.464 1.00 90.50 92 ALA A C 1
ATOM 753 O O . ALA A 1 92 ? -13.635 -8.310 2.576 1.00 90.50 92 ALA A O 1
ATOM 754 N N . ARG A 1 93 ? -13.260 -7.284 4.530 1.00 90.88 93 ARG A N 1
ATOM 755 C CA . ARG A 1 93 ? -14.544 -6.599 4.675 1.00 90.88 93 ARG A CA 1
ATOM 756 C C . ARG A 1 93 ? -14.424 -5.141 4.232 1.00 90.88 93 ARG A C 1
ATOM 758 O O . ARG A 1 93 ? -15.400 -4.579 3.749 1.00 90.88 93 ARG A O 1
ATOM 765 N N . TYR A 1 94 ? -13.253 -4.541 4.447 1.00 88.94 94 TYR A N 1
ATOM 766 C CA . TYR A 1 94 ? -13.002 -3.130 4.184 1.00 88.94 94 TYR A CA 1
ATOM 767 C C . TYR A 1 94 ? -11.507 -2.862 3.981 1.00 88.94 94 TYR A C 1
ATOM 769 O O . TYR A 1 94 ? -10.683 -3.473 4.671 1.00 88.94 94 TYR A O 1
ATOM 777 N N . PHE A 1 95 ? -11.166 -1.934 3.083 1.00 90.69 95 PHE A N 1
ATOM 778 C CA . PHE A 1 95 ? -9.812 -1.397 2.925 1.00 90.69 95 PHE A CA 1
ATOM 779 C C . PHE A 1 95 ? -9.731 0.084 3.316 1.00 90.69 95 PHE A C 1
ATOM 781 O O . PHE A 1 95 ? -10.601 0.889 2.991 1.00 90.69 95 PHE A O 1
ATOM 788 N N . TYR A 1 96 ? -8.627 0.467 3.942 1.00 89.00 96 TYR A N 1
ATOM 789 C CA . TYR A 1 96 ? -8.262 1.856 4.181 1.00 89.00 96 TYR A CA 1
ATOM 790 C C . TYR A 1 96 ? -6.950 2.160 3.468 1.00 89.00 96 TYR A C 1
ATOM 792 O O . TYR A 1 96 ? -5.998 1.381 3.541 1.00 89.00 96 TYR A O 1
ATOM 800 N N . VAL A 1 97 ? -6.889 3.296 2.784 1.00 90.75 97 VAL A N 1
ATOM 801 C CA . VAL A 1 97 ? -5.722 3.730 2.006 1.00 90.75 97 VAL A CA 1
ATOM 802 C C . VAL A 1 97 ? -5.537 5.235 2.157 1.00 90.75 97 VAL A C 1
ATOM 804 O O . VAL A 1 97 ? -6.490 5.944 2.459 1.00 90.75 97 VAL A O 1
ATOM 807 N N . LEU A 1 98 ? -4.321 5.751 1.982 1.00 85.12 98 LEU A N 1
ATOM 808 C CA . LEU A 1 98 ? -4.056 7.185 2.100 1.00 85.12 98 LEU A CA 1
ATOM 809 C C . LEU A 1 98 ? -3.996 7.878 0.736 1.00 85.12 98 LEU A C 1
ATOM 811 O O . LEU A 1 98 ? -3.078 7.643 -0.049 1.00 85.12 98 LEU A O 1
ATOM 815 N N . GLY A 1 99 ? -4.899 8.831 0.521 1.00 85.50 99 GLY A N 1
ATOM 816 C CA . GLY A 1 99 ? -4.953 9.691 -0.655 1.00 85.50 99 GLY A CA 1
ATOM 817 C C . GLY A 1 99 ? -5.876 9.169 -1.757 1.00 85.50 99 GLY A C 1
ATOM 818 O O . GLY A 1 99 ? -5.923 7.976 -2.053 1.00 85.50 99 GLY A O 1
ATOM 819 N N . SER A 1 100 ? -6.569 10.103 -2.408 1.00 86.12 100 SER A N 1
ATOM 820 C CA . SER A 1 100 ? -7.550 9.843 -3.467 1.00 86.12 100 SER A CA 1
ATOM 821 C C . SER A 1 100 ? -6.972 9.106 -4.675 1.00 86.12 100 SER A C 1
ATOM 823 O O . SER A 1 100 ? -7.653 8.272 -5.264 1.00 86.12 100 SER A O 1
ATOM 825 N N . GLU A 1 101 ? -5.719 9.387 -5.031 1.00 88.19 101 GLU A N 1
ATOM 826 C CA . GLU A 1 101 ? -5.019 8.720 -6.131 1.00 88.19 101 GLU A CA 1
ATOM 827 C C . GLU A 1 101 ? -4.809 7.228 -5.842 1.00 88.19 101 GLU A C 1
ATOM 829 O O . GLU A 1 101 ? -5.219 6.380 -6.632 1.00 88.19 101 GLU A O 1
ATOM 834 N N . LYS A 1 102 ? -4.278 6.894 -4.659 1.00 89.75 102 LYS A N 1
ATOM 835 C CA . LYS A 1 102 ? -4.118 5.498 -4.232 1.00 89.75 102 LYS A CA 1
ATOM 836 C C . LYS A 1 102 ? -5.461 4.804 -4.034 1.00 89.75 102 LYS A C 1
ATOM 838 O O . LYS A 1 102 ? -5.576 3.624 -4.346 1.00 89.75 102 LYS A O 1
ATOM 843 N N . GLN A 1 103 ? -6.480 5.525 -3.560 1.00 91.69 103 GLN A N 1
ATOM 844 C CA . GLN A 1 103 ? -7.858 5.028 -3.532 1.00 91.69 103 GLN A CA 1
ATOM 845 C C . GLN A 1 103 ? -8.310 4.610 -4.933 1.00 91.69 103 GLN A C 1
ATOM 847 O O . GLN A 1 103 ? -8.745 3.476 -5.089 1.00 91.69 103 GLN A O 1
ATOM 852 N N . LYS A 1 104 ? -8.127 5.458 -5.950 1.00 90.81 104 LYS A N 1
ATOM 853 C CA . LYS A 1 104 ? -8.479 5.124 -7.334 1.00 90.81 104 LYS A CA 1
ATOM 854 C C . LYS A 1 104 ? -7.714 3.897 -7.842 1.00 90.81 104 LYS A C 1
ATOM 856 O O . LYS A 1 104 ? -8.334 2.956 -8.319 1.00 90.81 104 LYS A O 1
ATOM 861 N N . TRP A 1 105 ? -6.392 3.863 -7.675 1.00 91.00 105 TRP A N 1
ATOM 862 C CA . TRP A 1 105 ? -5.581 2.724 -8.122 1.00 91.00 105 TRP A CA 1
ATOM 863 C C . TRP A 1 105 ? -5.965 1.413 -7.442 1.00 91.00 105 TRP A C 1
ATOM 865 O O . TRP A 1 105 ? -6.006 0.371 -8.092 1.00 91.00 105 TRP A O 1
ATOM 875 N N . LEU A 1 106 ? -6.247 1.447 -6.138 1.00 91.31 106 LEU A N 1
ATOM 876 C CA . LEU A 1 106 ? -6.675 0.253 -5.422 1.00 91.31 106 LEU A CA 1
ATOM 877 C C . LEU A 1 106 ? -8.071 -0.183 -5.869 1.00 91.31 106 LEU A C 1
ATOM 879 O O . LEU A 1 106 ? -8.277 -1.379 -6.044 1.00 91.31 106 LEU A O 1
ATOM 883 N N . THR A 1 107 ? -8.993 0.760 -6.089 1.00 92.31 107 THR A N 1
ATOM 884 C CA . THR A 1 107 ? -10.324 0.487 -6.647 1.00 92.31 107 THR A CA 1
ATOM 885 C C . THR A 1 107 ? -10.219 -0.260 -7.974 1.00 92.31 107 THR A C 1
ATOM 887 O O . THR A 1 107 ? -10.808 -1.334 -8.104 1.00 92.31 107 THR A O 1
ATOM 890 N N . ASP A 1 108 ? -9.415 0.253 -8.909 1.00 89.25 108 ASP A N 1
ATOM 891 C CA . ASP A 1 108 ? -9.201 -0.361 -10.223 1.00 89.25 108 ASP A CA 1
ATOM 892 C C . ASP A 1 108 ? -8.603 -1.775 -10.080 1.00 89.25 108 ASP A C 1
ATOM 894 O O . ASP A 1 108 ? -9.025 -2.720 -10.744 1.00 89.25 108 ASP A O 1
ATOM 898 N N . LEU A 1 109 ? -7.654 -1.949 -9.153 1.00 87.25 109 LEU A N 1
ATOM 899 C CA . LEU A 1 109 ? -6.957 -3.216 -8.932 1.00 87.25 109 LEU A CA 1
ATOM 900 C C . LEU A 1 109 ? -7.843 -4.303 -8.300 1.00 87.25 109 LEU A C 1
ATOM 902 O O . LEU A 1 109 ? -7.689 -5.485 -8.616 1.00 87.25 109 LEU A O 1
ATOM 906 N N . ILE A 1 110 ? -8.744 -3.930 -7.387 1.00 90.19 110 ILE A N 1
ATOM 907 C CA . ILE A 1 110 ? -9.670 -4.866 -6.727 1.00 90.19 110 ILE A CA 1
ATOM 908 C C . ILE A 1 110 ? -11.024 -4.962 -7.439 1.00 90.19 110 ILE A C 1
ATOM 910 O O . ILE A 1 110 ? -11.873 -5.749 -7.015 1.00 90.19 110 ILE A O 1
ATOM 914 N N . ASN A 1 111 ? -11.222 -4.180 -8.503 1.00 90.06 111 ASN A N 1
ATOM 915 C CA . ASN A 1 111 ? -12.411 -4.163 -9.348 1.00 90.06 111 ASN A CA 1
ATOM 916 C C . ASN A 1 111 ? -13.712 -3.988 -8.541 1.00 90.06 111 ASN A C 1
ATOM 918 O O . ASN A 1 111 ? -14.627 -4.805 -8.648 1.00 90.06 111 ASN A O 1
ATOM 922 N N . ASP A 1 112 ? -13.731 -2.990 -7.648 1.00 87.00 112 ASP A N 1
ATOM 923 C CA . ASP A 1 112 ? -14.859 -2.650 -6.758 1.00 87.00 112 ASP A CA 1
ATOM 924 C C . ASP A 1 112 ? -15.380 -3.801 -5.866 1.00 87.00 112 ASP A C 1
ATOM 926 O O . ASP A 1 112 ? -16.467 -3.724 -5.293 1.00 87.00 112 ASP A O 1
ATOM 930 N N . THR A 1 113 ? -14.602 -4.877 -5.697 1.00 90.88 113 THR A N 1
ATOM 931 C CA . THR A 1 113 ? -15.049 -6.080 -4.967 1.00 90.88 113 THR A CA 1
ATOM 932 C C . THR A 1 113 ? -15.214 -5.835 -3.464 1.00 90.88 113 THR A C 1
ATOM 934 O O . THR A 1 113 ? -16.016 -6.500 -2.808 1.00 90.88 113 THR A O 1
ATOM 937 N N . VAL A 1 114 ? -14.439 -4.906 -2.896 1.00 92.69 114 VAL A N 1
ATOM 938 C CA . VAL A 1 114 ? -14.410 -4.623 -1.456 1.00 92.69 114 VAL A CA 1
ATOM 939 C C . VAL A 1 114 ? -14.532 -3.115 -1.238 1.00 92.69 114 VAL A C 1
ATOM 941 O O . VAL A 1 114 ? -13.805 -2.359 -1.885 1.00 92.69 114 VAL A O 1
ATOM 944 N N . PRO A 1 115 ? -15.394 -2.653 -0.315 1.00 92.06 115 PRO A N 1
ATOM 945 C CA . PRO A 1 115 ? -15.474 -1.241 0.038 1.00 92.06 115 PRO A CA 1
ATOM 946 C C . PRO A 1 115 ? -14.128 -0.688 0.522 1.00 92.06 115 PRO A C 1
ATOM 948 O O . PRO A 1 115 ? -13.412 -1.355 1.276 1.00 92.06 115 PRO A O 1
ATOM 951 N N . LEU A 1 116 ? -13.795 0.544 0.123 1.00 92.00 116 LEU A N 1
ATOM 952 C CA . LEU A 1 116 ? -12.567 1.199 0.563 1.00 92.00 116 LEU A CA 1
ATOM 953 C C . LEU A 1 116 ? -12.720 2.705 0.785 1.00 92.00 116 LEU A C 1
ATOM 955 O O . LEU A 1 116 ? -13.443 3.380 0.051 1.00 92.00 116 LEU A O 1
ATOM 959 N N . THR A 1 117 ? -11.997 3.240 1.772 1.00 89.62 117 THR A N 1
ATOM 960 C CA . THR A 1 117 ? -12.014 4.669 2.125 1.00 89.62 117 THR A CA 1
ATOM 961 C C . THR A 1 117 ? -10.617 5.272 2.146 1.00 89.62 117 THR A C 1
ATOM 963 O O . THR A 1 117 ? -9.650 4.657 2.598 1.00 89.62 117 THR A O 1
ATOM 966 N N . ASP A 1 118 ? -10.535 6.516 1.668 1.00 87.75 118 ASP A N 1
ATOM 967 C CA . ASP A 1 118 ? -9.365 7.366 1.848 1.00 87.75 118 ASP A CA 1
ATOM 968 C C . ASP A 1 118 ? -9.303 7.875 3.295 1.00 87.75 118 ASP A C 1
ATOM 970 O O . ASP A 1 118 ? -10.157 8.649 3.732 1.00 87.75 118 ASP A O 1
ATOM 974 N N . LEU A 1 119 ? -8.249 7.494 4.011 1.00 82.69 119 LEU A N 1
ATOM 975 C CA . LEU A 1 119 ? -7.952 7.929 5.375 1.00 82.69 119 LEU A CA 1
ATOM 976 C C . LEU A 1 119 ? -7.905 9.459 5.523 1.00 82.69 119 LEU A C 1
ATOM 978 O O . LEU A 1 119 ? -8.183 9.969 6.602 1.00 82.69 119 LEU A O 1
ATOM 982 N N . LYS A 1 120 ? -7.591 10.225 4.465 1.00 80.69 120 LYS A N 1
ATOM 983 C CA . LYS A 1 120 ? -7.622 11.701 4.513 1.00 80.69 120 LYS A CA 1
ATOM 984 C C . LYS A 1 120 ? -9.031 12.271 4.666 1.00 80.69 120 LYS A C 1
ATOM 986 O O . LYS A 1 120 ? -9.154 13.425 5.074 1.00 80.69 120 LYS A O 1
ATOM 991 N N . LYS A 1 121 ? -10.055 11.505 4.284 1.00 81.62 121 LYS A N 1
ATOM 992 C CA . LYS A 1 121 ? -11.467 11.903 4.337 1.00 81.62 121 LYS A CA 1
ATOM 993 C C . LYS A 1 121 ? -12.152 11.475 5.634 1.00 81.62 121 LYS A C 1
ATOM 995 O O . LYS A 1 121 ? -13.268 11.917 5.874 1.00 81.62 121 LYS A O 1
ATOM 1000 N N . MET A 1 122 ? -11.504 10.626 6.432 1.00 79.00 122 MET A N 1
ATOM 1001 C CA . MET A 1 122 ? -12.009 10.225 7.742 1.00 79.00 122 MET A CA 1
ATOM 1002 C C . MET A 1 122 ? -11.846 11.367 8.735 1.00 79.00 122 MET A C 1
ATOM 1004 O O . MET A 1 122 ? -10.875 12.134 8.665 1.00 79.00 122 MET A O 1
ATOM 1008 N N . ASP A 1 123 ? -12.801 11.492 9.649 1.00 73.19 123 ASP A N 1
ATOM 1009 C CA . ASP A 1 123 ? -12.690 12.481 10.703 1.00 73.19 123 ASP A CA 1
ATOM 1010 C C . ASP A 1 123 ? -11.674 12.018 11.778 1.00 73.19 123 ASP A C 1
ATOM 1012 O O . ASP A 1 123 ? -11.301 10.840 11.850 1.00 73.19 123 ASP A O 1
ATOM 1016 N N . PRO A 1 124 ? -11.143 12.936 12.603 1.00 66.19 124 PRO A N 1
ATOM 1017 C CA . PRO A 1 124 ? -10.214 12.572 13.670 1.00 66.19 124 PRO A CA 1
ATOM 1018 C C . PRO A 1 124 ? -10.761 11.543 14.670 1.00 66.19 124 PRO A C 1
ATOM 1020 O O . PRO A 1 124 ? -9.971 10.823 15.278 1.00 66.19 124 PRO A O 1
ATOM 1023 N N . VAL A 1 125 ? -12.083 11.475 14.853 1.00 63.88 125 VAL A N 1
ATOM 1024 C CA . VAL A 1 125 ? -12.739 10.545 15.782 1.00 63.88 125 VAL A CA 1
ATOM 1025 C C . VAL A 1 125 ? -12.702 9.129 15.212 1.00 63.88 125 VAL A C 1
ATOM 1027 O O . VAL A 1 125 ? -12.353 8.189 15.924 1.00 63.88 125 VAL A O 1
ATOM 1030 N N . ASP A 1 126 ? -12.947 8.975 13.916 1.00 66.56 126 ASP A N 1
ATOM 1031 C CA . ASP A 1 126 ? -12.833 7.707 13.207 1.00 66.56 126 ASP A CA 1
ATOM 1032 C C . ASP A 1 126 ? -11.382 7.200 13.214 1.00 66.56 126 ASP A C 1
ATOM 1034 O O . ASP A 1 126 ? -11.129 6.018 13.440 1.00 66.56 126 ASP A O 1
ATOM 1038 N N . ILE A 1 127 ? -10.406 8.098 13.020 1.00 67.06 127 ILE A N 1
ATOM 1039 C CA . ILE A 1 127 ? -8.972 7.757 13.066 1.00 67.06 127 ILE A CA 1
ATOM 1040 C C . ILE A 1 127 ? -8.548 7.325 14.477 1.00 67.06 127 ILE A C 1
ATOM 1042 O O . ILE A 1 127 ? -7.732 6.413 14.620 1.00 67.06 127 ILE A O 1
ATOM 1046 N N . ALA A 1 128 ? -9.102 7.955 15.517 1.00 64.31 128 ALA A N 1
ATOM 1047 C CA . ALA A 1 128 ? -8.855 7.598 16.914 1.00 64.31 128 ALA A CA 1
ATOM 1048 C C . ALA A 1 128 ? -9.303 6.174 17.266 1.00 64.31 128 ALA A C 1
ATOM 1050 O O . ALA A 1 128 ? -8.831 5.616 18.253 1.00 64.31 128 ALA A O 1
ATOM 1051 N N . CYS A 1 129 ? -10.201 5.584 16.473 1.00 66.00 129 CYS A N 1
ATOM 1052 C CA . CYS A 1 129 ? -10.668 4.219 16.683 1.00 66.00 129 CYS A CA 1
ATOM 1053 C C . CYS A 1 129 ? -9.665 3.155 16.201 1.00 66.00 129 CYS A C 1
ATOM 1055 O O . CYS A 1 129 ? -9.888 1.967 16.441 1.00 66.00 129 CYS A O 1
ATOM 1057 N N . PHE A 1 130 ? -8.579 3.539 15.518 1.00 66.81 130 PHE A N 1
ATOM 1058 C CA . PHE A 1 130 ? -7.544 2.592 15.108 1.00 66.81 130 PHE A CA 1
ATOM 1059 C C . PHE A 1 130 ? -6.565 2.260 16.243 1.00 66.81 130 PHE A C 1
ATOM 1061 O O . PHE A 1 130 ? -6.287 3.082 17.108 1.00 66.81 130 PHE A O 1
ATOM 1068 N N . ASP A 1 131 ? -5.992 1.053 16.193 1.00 67.38 131 ASP A N 1
ATOM 1069 C CA . ASP A 1 131 ? -5.004 0.573 17.166 1.00 67.38 131 ASP A CA 1
ATOM 1070 C C . ASP A 1 131 ? -3.756 1.484 17.256 1.00 67.38 131 ASP A C 1
ATOM 1072 O O . ASP A 1 131 ? -3.228 1.961 16.245 1.00 67.38 131 ASP A O 1
ATOM 1076 N N . ASP A 1 132 ? -3.236 1.697 18.468 1.00 60.03 132 ASP A N 1
ATOM 1077 C CA . ASP A 1 132 ? -2.062 2.543 18.722 1.00 60.03 132 ASP A CA 1
ATOM 1078 C C . ASP A 1 132 ? -0.838 2.123 17.891 1.00 60.03 132 ASP A C 1
ATOM 1080 O O . ASP A 1 132 ? -0.131 2.972 17.340 1.00 60.03 132 ASP A O 1
ATOM 1084 N N . LEU A 1 133 ? -0.565 0.816 17.754 1.00 56.94 133 LEU A N 1
ATOM 1085 C CA . LEU A 1 133 ? 0.561 0.317 16.953 1.00 56.94 133 LEU A CA 1
ATOM 1086 C C . LEU A 1 133 ? 0.354 0.593 15.466 1.00 56.94 133 LEU A C 1
ATOM 1088 O O . LEU A 1 133 ? 1.331 0.808 14.737 1.00 56.94 133 LEU A O 1
ATOM 1092 N N . PHE A 1 134 ? -0.899 0.605 15.018 1.00 60.44 134 PHE A N 1
ATOM 1093 C CA . PHE A 1 134 ? -1.249 0.994 13.664 1.00 60.44 134 PHE A CA 1
ATOM 1094 C C . PHE A 1 134 ? -0.939 2.474 13.426 1.00 60.44 134 PHE A C 1
ATOM 1096 O O . PHE A 1 134 ? -0.186 2.789 12.497 1.00 60.44 134 PHE A O 1
ATOM 1103 N N . LEU A 1 135 ? -1.438 3.371 14.283 1.00 62.12 135 LEU A N 1
ATOM 1104 C CA . LEU A 1 135 ? -1.178 4.805 14.154 1.00 62.12 135 LEU A CA 1
ATOM 1105 C C . LEU A 1 135 ? 0.324 5.071 14.158 1.00 62.12 135 LEU A C 1
ATOM 1107 O O . LEU A 1 135 ? 0.814 5.805 13.308 1.00 62.12 135 LEU A O 1
ATOM 1111 N N . LEU A 1 136 ? 1.084 4.392 15.014 1.00 57.19 136 LEU A N 1
ATOM 1112 C CA . LEU A 1 136 ? 2.543 4.477 15.075 1.00 57.19 136 LEU A CA 1
ATOM 1113 C C . LEU A 1 136 ? 3.257 4.068 13.782 1.00 57.19 136 LEU A C 1
ATOM 1115 O O . LEU A 1 136 ? 4.165 4.761 13.322 1.00 57.19 136 LEU A O 1
ATOM 1119 N N . ARG A 1 137 ? 2.871 2.945 13.172 1.00 54.75 137 ARG A N 1
ATOM 1120 C CA . ARG A 1 137 ? 3.513 2.449 11.943 1.00 54.75 137 ARG A CA 1
ATOM 1121 C C . ARG A 1 137 ? 3.117 3.240 10.709 1.00 54.75 137 ARG A C 1
ATOM 1123 O O . ARG A 1 137 ? 3.979 3.543 9.889 1.00 54.75 137 ARG A O 1
ATOM 1130 N N . PHE A 1 138 ? 1.841 3.582 10.593 1.00 56.28 138 PHE A N 1
ATOM 1131 C CA . PHE A 1 138 ? 1.307 4.367 9.488 1.00 56.28 138 PHE A CA 1
ATOM 1132 C C . PHE A 1 138 ? 1.862 5.794 9.502 1.00 56.28 138 PHE A C 1
ATOM 1134 O O . PHE A 1 138 ? 2.327 6.324 8.492 1.00 56.28 138 PHE A O 1
ATOM 1141 N N . SER A 1 139 ? 1.907 6.391 10.691 1.00 54.62 139 SER A N 1
ATOM 1142 C CA . SER A 1 139 ? 2.488 7.707 10.899 1.00 54.62 139 SER A CA 1
ATOM 1143 C C . SER A 1 139 ? 4.003 7.710 10.705 1.00 54.62 139 SER A C 1
ATOM 1145 O O . SER A 1 139 ? 4.541 8.729 10.316 1.00 54.62 139 SER A O 1
ATOM 1147 N N . LYS A 1 140 ? 4.729 6.598 10.840 1.00 54.00 140 LYS A N 1
ATOM 1148 C CA . LYS A 1 140 ? 6.201 6.571 10.748 1.00 54.00 140 LYS A CA 1
ATOM 1149 C C . LYS A 1 140 ? 6.808 7.359 9.560 1.00 54.00 140 LYS A C 1
ATOM 1151 O O . LYS A 1 140 ? 7.881 7.939 9.713 1.00 54.00 140 LYS A O 1
ATOM 1156 N N . ARG A 1 141 ? 6.143 7.430 8.395 1.00 51.62 141 ARG A N 1
ATOM 1157 C CA . ARG A 1 141 ? 6.572 8.258 7.239 1.00 51.62 141 ARG A CA 1
ATOM 1158 C C . ARG A 1 141 ? 5.862 9.624 7.115 1.00 51.62 141 ARG A C 1
ATOM 1160 O O . ARG A 1 141 ? 6.320 10.468 6.359 1.00 51.62 141 ARG A O 1
ATOM 1167 N N . GLN A 1 142 ? 4.758 9.853 7.828 1.00 57.84 142 GLN A N 1
ATOM 1168 C CA . GLN A 1 142 ? 3.843 11.000 7.666 1.00 57.84 142 GLN A CA 1
ATOM 1169 C C . GLN A 1 142 ? 3.381 11.612 9.013 1.00 57.84 142 GLN A C 1
ATOM 1171 O O . GLN A 1 142 ? 2.416 12.372 9.065 1.00 57.84 142 GLN A O 1
ATOM 1176 N N . ILE A 1 143 ? 4.047 11.280 10.127 1.00 63.53 143 ILE A N 1
ATOM 1177 C CA . ILE A 1 143 ? 3.549 11.497 11.497 1.00 63.53 143 ILE A CA 1
ATOM 1178 C C . ILE A 1 143 ? 3.333 12.966 11.777 1.00 63.53 143 ILE A C 1
ATOM 1180 O O . ILE A 1 143 ? 2.351 13.332 12.400 1.00 63.53 143 ILE A O 1
ATOM 1184 N N . HIS A 1 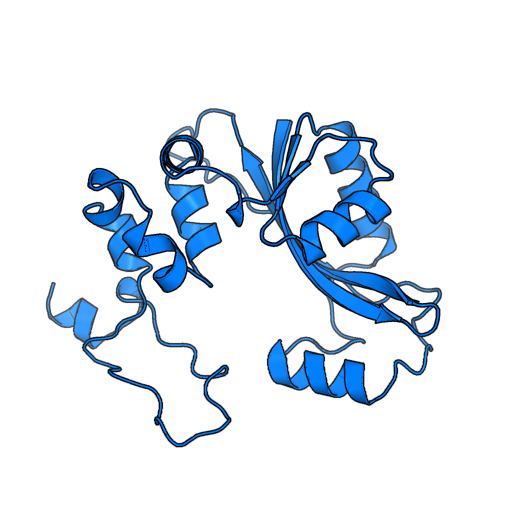144 ? 4.200 13.811 11.238 1.00 62.97 144 HIS A N 1
ATOM 1185 C CA . HIS A 1 144 ? 4.122 15.255 11.357 1.00 62.97 144 HIS A CA 1
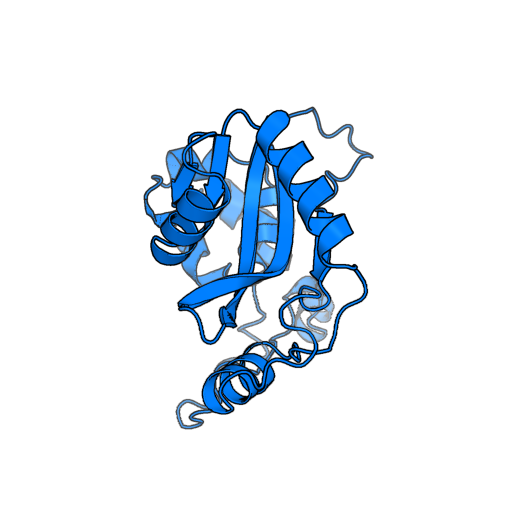ATOM 1186 C C . HIS A 1 144 ? 2.862 15.844 10.700 1.00 62.97 144 HIS A C 1
ATOM 1188 O O . HIS A 1 144 ? 2.288 16.779 11.250 1.00 62.97 144 HIS A O 1
ATOM 1194 N N . HIS A 1 145 ? 2.380 15.275 9.590 1.00 61.19 145 HIS A N 1
ATOM 1195 C CA . HIS A 1 145 ? 1.163 15.745 8.919 1.00 61.19 145 HIS A CA 1
ATOM 1196 C C . HIS A 1 145 ? -0.118 15.345 9.653 1.00 61.19 145 HIS A C 1
ATOM 1198 O O . HIS A 1 145 ? -1.116 16.064 9.586 1.00 61.19 145 HIS A O 1
ATOM 1204 N N . ILE A 1 146 ? -0.108 14.198 10.338 1.00 59.84 146 ILE A N 1
ATOM 1205 C CA . ILE A 1 146 ? -1.283 13.710 11.069 1.00 59.84 146 ILE A CA 1
ATOM 1206 C C . ILE A 1 146 ? -1.253 14.067 12.557 1.00 59.84 146 ILE A C 1
ATOM 1208 O O . ILE A 1 146 ? -2.304 14.040 13.186 1.00 59.84 146 ILE A O 1
ATOM 1212 N N . TRP A 1 147 ? -0.096 14.448 13.116 1.00 69.75 147 TRP A N 1
ATOM 1213 C CA . TRP A 1 147 ? 0.080 14.731 14.547 1.00 69.75 147 TRP A CA 1
ATOM 1214 C C . TRP A 1 147 ? -0.956 15.706 15.115 1.00 69.75 147 TRP A C 1
ATOM 1216 O O . TRP A 1 147 ? -1.538 15.382 16.147 1.00 69.75 147 TRP A O 1
ATOM 1226 N N . PRO A 1 148 ? -1.258 16.850 14.463 1.00 71.31 148 PRO A N 1
ATOM 1227 C CA . PRO A 1 148 ? -2.243 17.796 14.989 1.00 71.31 148 PRO A CA 1
ATOM 1228 C C . PRO A 1 148 ? -3.670 17.235 15.021 1.00 71.31 148 PRO A C 1
ATOM 1230 O O . PRO A 1 148 ? -4.528 17.789 15.698 1.00 71.31 148 PRO A O 1
ATOM 1233 N N . LYS A 1 149 ? -3.928 16.158 14.269 1.00 67.00 149 LYS A N 1
ATOM 1234 C CA . LYS A 1 149 ? -5.227 15.486 14.171 1.00 67.00 149 LYS A CA 1
ATOM 1235 C C . LYS A 1 149 ? -5.352 14.303 15.131 1.00 67.00 149 LYS A C 1
ATOM 1237 O O . LYS A 1 149 ? -6.428 13.727 15.220 1.00 67.00 149 LYS A O 1
ATOM 1242 N N . LEU A 1 150 ? -4.274 13.908 15.813 1.00 64.25 150 LEU A N 1
ATOM 1243 C CA . LEU A 1 150 ? -4.331 12.810 16.775 1.00 64.25 150 LEU A CA 1
ATOM 1244 C C . LEU A 1 150 ? -5.057 13.259 18.055 1.00 64.25 150 LEU A C 1
ATOM 1246 O O . LEU A 1 150 ? -4.876 14.401 18.479 1.00 64.25 150 LEU A O 1
ATOM 1250 N N . PRO A 1 151 ? -5.819 12.374 18.716 1.00 66.75 151 PRO A N 1
ATOM 1251 C CA . PRO A 1 151 ? -6.344 12.618 20.058 1.00 66.75 151 PRO A CA 1
ATOM 1252 C C . PRO A 1 151 ? -5.252 13.015 21.056 1.00 66.75 151 PRO A C 1
ATOM 1254 O O . PRO A 1 151 ? -4.116 12.540 20.965 1.00 66.75 151 PRO A O 1
ATOM 1257 N N . SER A 1 152 ? -5.598 13.840 22.049 1.00 71.44 152 SER A N 1
ATOM 1258 C CA . SER A 1 152 ? -4.652 14.319 23.068 1.00 71.44 152 SER A CA 1
ATOM 1259 C C . SER A 1 152 ? -3.937 13.180 23.802 1.00 71.44 152 SER A C 1
ATOM 1261 O O . SER A 1 152 ? -2.732 13.263 24.028 1.00 71.44 152 SER A O 1
ATOM 1263 N N . ASP A 1 153 ? -4.637 12.085 24.096 1.00 69.69 153 ASP A N 1
ATOM 1264 C CA . ASP A 1 153 ? -4.061 10.927 24.790 1.00 69.69 153 ASP A CA 1
ATOM 1265 C C . ASP A 1 153 ? -2.948 10.256 23.969 1.00 69.69 153 ASP A C 1
ATOM 1267 O O . ASP A 1 153 ? -1.912 9.869 24.509 1.00 69.69 153 ASP A O 1
ATOM 1271 N N . LEU A 1 154 ? -3.103 10.208 22.642 1.00 64.50 154 LEU A N 1
ATOM 1272 C CA . LEU A 1 154 ? -2.092 9.682 21.725 1.00 64.50 154 LEU A CA 1
ATOM 1273 C C . LEU A 1 154 ? -0.940 10.657 21.501 1.00 64.50 154 LEU A C 1
ATOM 1275 O O . LEU A 1 154 ? 0.203 10.220 21.387 1.00 64.50 154 LEU A O 1
ATOM 1279 N N . GLN A 1 155 ? -1.202 11.966 21.488 1.00 69.81 155 GLN A N 1
ATOM 1280 C CA . GLN A 1 155 ? -0.138 12.973 21.428 1.00 69.81 155 GLN A CA 1
ATOM 1281 C C . GLN A 1 155 ? 0.754 12.949 22.680 1.00 69.81 155 GLN A C 1
ATOM 1283 O O . GLN A 1 155 ? 1.940 13.265 22.595 1.00 69.81 155 GLN A O 1
ATOM 1288 N N . ASN A 1 156 ? 0.201 12.546 23.824 1.00 75.31 156 ASN A N 1
ATOM 1289 C CA . ASN A 1 156 ? 0.917 12.446 25.096 1.00 75.31 156 ASN A CA 1
ATOM 1290 C C . ASN A 1 156 ? 1.509 11.048 25.355 1.00 75.31 156 ASN A C 1
ATOM 1292 O O . ASN A 1 156 ? 2.261 10.857 26.312 1.00 75.31 156 ASN A O 1
ATOM 1296 N N . ASN A 1 157 ? 1.200 10.060 24.512 1.00 74.88 157 ASN A N 1
ATOM 1297 C CA . ASN A 1 157 ? 1.706 8.702 24.658 1.00 74.88 157 ASN A CA 1
ATOM 1298 C C . ASN A 1 157 ? 3.208 8.651 24.327 1.00 74.88 157 ASN A C 1
ATOM 1300 O O . ASN A 1 157 ? 3.622 8.979 23.213 1.00 74.88 157 ASN A O 1
ATOM 1304 N N . LYS A 1 158 ? 4.033 8.185 25.278 1.00 72.56 158 LYS A N 1
ATOM 1305 C CA . LYS A 1 158 ? 5.497 8.092 25.115 1.00 72.56 158 LYS A CA 1
ATOM 1306 C C . LYS A 1 158 ? 5.897 7.273 23.884 1.00 72.56 158 LYS A C 1
ATOM 1308 O O . LYS A 1 158 ? 6.765 7.709 23.134 1.00 72.56 158 LYS A O 1
ATOM 1313 N N . LYS A 1 159 ? 5.214 6.149 23.619 1.00 68.62 159 LYS A N 1
ATOM 1314 C CA . LYS A 1 159 ? 5.467 5.345 22.415 1.00 68.62 159 LYS A CA 1
ATOM 1315 C C . LYS A 1 159 ? 5.220 6.169 21.157 1.00 68.62 159 LYS A C 1
ATOM 1317 O O . LYS A 1 159 ? 5.983 6.036 20.220 1.00 68.62 159 LYS A O 1
ATOM 1322 N N . THR A 1 160 ? 4.207 7.031 21.137 1.00 66.75 160 THR A N 1
ATOM 1323 C CA . THR A 1 160 ? 3.852 7.893 19.995 1.00 66.75 160 THR A CA 1
ATOM 1324 C C . THR A 1 160 ? 4.811 9.049 19.789 1.00 66.75 160 THR A C 1
ATOM 1326 O O . THR A 1 160 ? 5.205 9.332 18.656 1.00 66.75 160 THR A O 1
ATOM 1329 N N . ILE A 1 161 ? 5.285 9.645 20.877 1.00 72.88 161 ILE A N 1
ATOM 1330 C CA . ILE A 1 161 ? 6.321 10.681 20.858 1.00 72.88 161 ILE A CA 1
ATOM 1331 C C 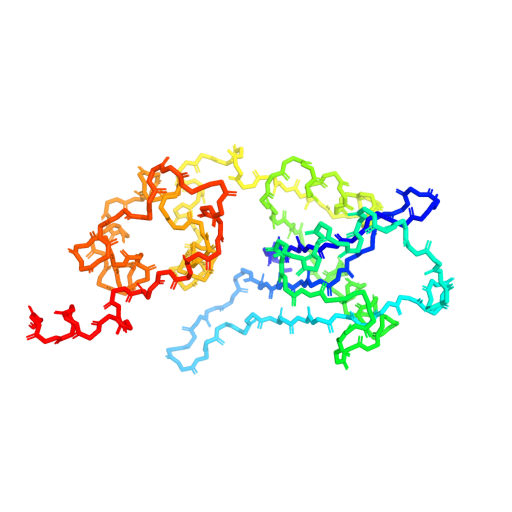. ILE A 1 161 ? 7.645 10.133 20.303 1.00 72.88 161 ILE A C 1
ATOM 1333 O O . ILE A 1 161 ? 8.278 10.787 19.475 1.00 72.88 161 ILE A O 1
ATOM 1337 N N . ASP A 1 162 ? 8.013 8.905 20.673 1.00 72.50 162 ASP A N 1
ATOM 1338 C CA . ASP A 1 162 ? 9.242 8.231 20.239 1.00 72.50 162 ASP A CA 1
ATOM 1339 C C . ASP A 1 162 ? 9.361 8.081 18.710 1.00 72.50 162 ASP A C 1
ATOM 1341 O O . ASP A 1 162 ? 10.476 8.058 18.182 1.00 72.50 162 ASP A O 1
ATOM 1345 N N . TYR A 1 163 ? 8.234 8.019 17.987 1.00 68.94 163 TYR A N 1
ATOM 1346 C CA . TYR A 1 163 ? 8.194 7.958 16.518 1.00 68.94 163 TYR A CA 1
ATOM 1347 C C . TYR A 1 163 ? 8.080 9.327 15.834 1.00 68.94 163 TYR A C 1
ATOM 1349 O O . TYR A 1 163 ? 8.026 9.378 14.605 1.00 68.94 163 TYR A O 1
ATOM 1357 N N . LYS A 1 164 ? 8.081 10.449 16.566 1.00 71.25 164 LYS A N 1
ATOM 1358 C CA . LYS A 1 164 ? 8.260 11.768 15.939 1.00 71.25 164 LYS A CA 1
ATOM 1359 C C . LYS A 1 164 ? 9.687 11.893 15.419 1.00 71.25 164 LYS A C 1
ATOM 1361 O O . LYS A 1 164 ? 10.623 11.374 16.024 1.00 71.25 164 LYS A O 1
ATOM 1366 N N . PHE A 1 165 ? 9.873 12.629 14.328 1.00 69.19 165 PHE A N 1
ATOM 1367 C CA . PHE A 1 165 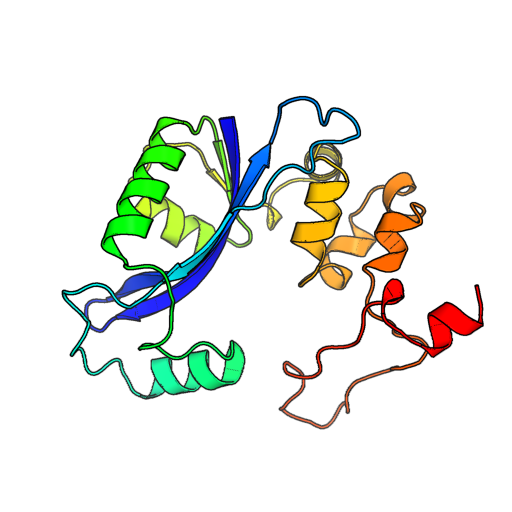? 11.215 13.045 13.933 1.00 69.19 165 PHE A CA 1
ATOM 1368 C C . PHE A 1 165 ? 11.823 13.955 15.003 1.00 69.19 165 PHE A C 1
ATOM 1370 O O . PHE A 1 165 ? 11.127 14.753 15.644 1.00 69.19 165 PHE A O 1
ATOM 1377 N N . CYS A 1 166 ? 13.126 13.815 15.228 1.00 71.81 166 CYS A N 1
ATOM 1378 C CA . CYS A 1 166 ? 13.839 14.701 16.130 1.00 71.81 166 CYS A CA 1
ATOM 1379 C C . CYS A 1 166 ? 14.046 16.073 15.475 1.00 71.81 166 CYS A C 1
ATOM 1381 O O . CYS A 1 166 ? 15.018 16.283 14.762 1.00 71.81 166 CYS A O 1
ATOM 1383 N N . THR A 1 167 ? 13.159 17.022 15.765 1.00 69.38 167 THR A N 1
ATOM 1384 C CA . THR A 1 167 ? 13.273 18.408 15.280 1.00 69.38 167 THR A CA 1
ATOM 1385 C C . THR A 1 167 ? 14.147 19.292 16.170 1.00 69.38 167 THR A C 1
ATOM 1387 O O . THR A 1 167 ? 14.515 20.385 15.771 1.00 69.38 167 THR A O 1
ATOM 1390 N N . LYS A 1 168 ? 14.489 18.842 17.387 1.00 74.31 168 LYS A N 1
ATOM 1391 C CA . LYS A 1 168 ? 15.323 19.612 18.328 1.00 74.31 168 LYS A CA 1
ATOM 1392 C C . LYS A 1 168 ? 16.809 19.567 17.979 1.00 74.31 168 LYS A C 1
ATOM 1394 O O . LYS A 1 168 ? 17.487 20.579 18.074 1.00 74.31 168 LYS A O 1
ATOM 1399 N N . HIS A 1 169 ? 17.308 18.386 17.620 1.00 75.06 169 HIS A N 1
ATOM 1400 C CA . HIS A 1 169 ? 18.728 18.163 17.315 1.00 75.06 169 HIS A CA 1
ATOM 1401 C C . HIS A 1 169 ? 19.011 18.128 15.812 1.00 75.06 169 HIS A C 1
ATOM 1403 O O . HIS A 1 169 ? 20.166 18.185 15.407 1.00 75.06 169 HIS A O 1
ATOM 1409 N N . TYR A 1 170 ? 17.950 18.067 15.006 1.00 68.12 170 TYR A N 1
ATOM 1410 C CA . TYR A 1 170 ? 17.996 18.256 13.562 1.00 68.12 170 TYR A CA 1
ATOM 1411 C C . TYR A 1 170 ? 16.916 19.274 13.152 1.00 68.12 170 TYR A C 1
ATOM 1413 O O . TYR A 1 170 ? 15.953 18.901 12.478 1.00 68.12 170 TYR A O 1
ATOM 1421 N N . PRO A 1 171 ? 17.002 20.530 13.640 1.00 55.81 171 PRO A N 1
ATOM 1422 C CA . PRO A 1 171 ? 16.095 21.592 13.230 1.00 55.81 171 PRO A CA 1
ATOM 1423 C C . PRO A 1 171 ? 16.414 21.960 11.779 1.00 55.81 171 PRO A C 1
ATOM 1425 O O . PRO A 1 171 ? 17.501 22.440 11.487 1.00 55.81 171 PRO A O 1
ATOM 1428 N N . ASP A 1 172 ? 15.461 21.695 10.895 1.00 55.81 172 ASP A N 1
ATOM 1429 C CA . ASP A 1 172 ? 15.391 22.170 9.515 1.00 55.81 172 ASP A CA 1
ATOM 1430 C C . ASP A 1 172 ? 16.506 21.731 8.551 1.00 55.81 172 ASP A C 1
ATOM 1432 O O . ASP A 1 172 ? 17.656 22.171 8.552 1.00 55.81 172 ASP A O 1
ATOM 1436 N N . GLY A 1 173 ? 16.085 20.885 7.614 1.00 48.41 173 GLY A N 1
ATOM 1437 C CA . GLY A 1 173 ? 16.734 20.728 6.327 1.00 48.41 173 GLY A CA 1
ATOM 1438 C C . GLY A 1 173 ? 16.762 22.078 5.628 1.00 48.41 173 GLY A C 1
ATOM 1439 O O . GLY A 1 173 ? 15.763 22.790 5.592 1.00 48.41 173 GLY A O 1
ATOM 1440 N N . CYS A 1 174 ? 17.945 22.409 5.121 1.00 43.47 174 CYS A N 1
ATOM 1441 C CA . CYS A 1 174 ? 18.264 23.582 4.322 1.00 43.47 174 CYS A CA 1
ATOM 1442 C C . CYS A 1 174 ? 17.052 24.092 3.519 1.00 43.47 174 CYS A C 1
ATOM 1444 O O . CYS A 1 174 ? 16.584 23.425 2.598 1.00 43.47 174 CYS A O 1
ATOM 1446 N N . SER A 1 175 ? 16.565 25.287 3.864 1.00 44.69 175 SER A N 1
ATOM 1447 C CA . SER A 1 175 ? 15.451 25.960 3.182 1.00 44.69 175 SER A CA 1
ATOM 1448 C C . SER A 1 175 ? 15.730 26.265 1.706 1.00 44.69 175 SER A C 1
ATOM 1450 O O . SER A 1 175 ? 14.796 26.550 0.964 1.00 44.69 175 SER A O 1
ATOM 1452 N N . ASP A 1 176 ? 16.997 26.160 1.288 1.00 45.06 176 ASP A N 1
ATOM 1453 C CA . ASP A 1 176 ? 17.474 26.466 -0.062 1.00 45.06 176 ASP A CA 1
ATOM 1454 C C . ASP A 1 176 ? 17.892 25.215 -0.856 1.00 45.06 176 ASP A C 1
ATOM 1456 O O . ASP A 1 176 ? 18.371 25.333 -1.984 1.00 45.06 176 ASP A O 1
ATOM 1460 N N . CYS A 1 177 ? 17.739 24.002 -0.305 1.00 42.34 177 CYS A N 1
ATOM 1461 C CA . CYS A 1 177 ? 18.012 22.791 -1.067 1.00 42.34 177 CYS A CA 1
ATOM 1462 C C . CYS A 1 177 ? 16.726 22.284 -1.733 1.00 42.34 177 CYS A C 1
ATOM 1464 O O . CYS A 1 177 ? 15.814 21.775 -1.086 1.00 42.34 177 CYS A O 1
ATOM 1466 N N . GLU A 1 178 ? 16.685 22.301 -3.066 1.00 44.25 178 GLU A N 1
ATOM 1467 C CA . GLU A 1 178 ? 15.683 21.590 -3.888 1.00 44.25 178 GLU A CA 1
ATOM 1468 C C . GLU A 1 178 ? 15.751 20.045 -3.724 1.00 44.25 178 GLU A C 1
ATOM 1470 O O . GLU A 1 178 ? 15.213 19.281 -4.520 1.00 44.25 178 GLU A O 1
ATOM 1475 N N . MET A 1 179 ? 16.420 19.565 -2.671 1.00 39.94 179 MET A N 1
ATOM 1476 C CA . MET A 1 179 ? 16.685 18.170 -2.318 1.00 39.94 179 MET A CA 1
ATOM 1477 C C . MET A 1 179 ? 16.020 17.760 -0.987 1.00 39.94 179 MET A C 1
ATOM 1479 O O . MET A 1 179 ? 16.411 16.770 -0.365 1.00 39.94 179 MET A O 1
ATOM 1483 N N . SER A 1 180 ? 15.015 18.514 -0.536 1.00 40.88 180 SER A N 1
ATOM 1484 C CA . SER A 1 180 ? 14.415 18.437 0.805 1.00 40.88 180 SER A CA 1
ATOM 1485 C C . SER A 1 180 ? 13.648 17.146 1.147 1.00 40.88 180 SER A C 1
ATOM 1487 O O . SER A 1 180 ? 13.248 16.977 2.297 1.00 40.88 180 SER A O 1
ATOM 1489 N N . GLU A 1 181 ? 13.491 16.187 0.228 1.00 46.28 181 GLU A N 1
ATOM 1490 C CA . GLU A 1 181 ? 12.764 14.930 0.497 1.00 46.28 181 GLU A CA 1
ATOM 1491 C C . GLU A 1 181 ? 13.654 13.748 0.958 1.00 46.28 181 GLU A C 1
ATOM 1493 O O . GLU A 1 181 ? 13.121 12.697 1.309 1.00 46.28 181 GLU A O 1
ATOM 1498 N N . ILE A 1 182 ? 14.992 13.884 0.996 1.00 43.22 182 ILE A N 1
ATOM 1499 C CA . ILE A 1 182 ? 15.918 12.738 1.204 1.00 43.22 182 ILE A CA 1
ATOM 1500 C C . ILE A 1 182 ? 16.608 12.721 2.585 1.00 43.22 182 ILE A C 1
ATOM 1502 O O . ILE A 1 182 ? 17.262 11.741 2.951 1.00 43.22 182 ILE A O 1
ATOM 1506 N N . TRP A 1 183 ? 16.421 13.739 3.427 1.00 45.56 183 TRP A N 1
ATOM 1507 C CA . TRP A 1 183 ? 16.941 13.686 4.798 1.00 45.56 183 TRP A CA 1
ATOM 1508 C C . TRP A 1 183 ? 16.027 12.822 5.671 1.00 45.56 183 TRP A C 1
ATOM 1510 O O . TRP A 1 183 ? 15.016 13.274 6.203 1.00 45.56 183 TRP A O 1
ATOM 1520 N N . ILE A 1 184 ? 16.385 11.544 5.814 1.00 54.28 184 ILE A N 1
ATOM 1521 C CA . ILE A 1 184 ? 15.789 10.637 6.798 1.00 54.28 184 ILE A CA 1
ATOM 1522 C C . ILE A 1 184 ? 16.214 11.135 8.184 1.00 54.28 184 ILE A C 1
ATOM 1524 O O . ILE A 1 184 ? 17.243 10.722 8.717 1.00 54.28 184 ILE A O 1
ATOM 1528 N N . TYR A 1 185 ? 15.452 12.061 8.763 1.00 60.66 185 TYR A N 1
ATOM 1529 C CA . TYR A 1 185 ? 15.664 12.472 10.147 1.00 60.66 185 TYR A CA 1
ATOM 1530 C C . TYR A 1 185 ? 15.535 11.247 11.059 1.00 60.66 185 TYR A C 1
ATOM 1532 O O . TYR A 1 185 ? 14.592 10.463 10.895 1.00 60.66 185 TYR A O 1
ATOM 1540 N N . PRO A 1 186 ? 16.438 11.054 12.037 1.00 65.12 186 PRO A N 1
ATOM 1541 C CA . PRO A 1 186 ? 16.248 9.995 13.010 1.00 65.12 186 PRO A CA 1
ATOM 1542 C C . PRO A 1 186 ? 14.986 10.287 13.830 1.00 65.12 186 PRO A C 1
ATOM 1544 O O . PRO A 1 186 ? 14.689 11.436 14.187 1.00 65.12 186 PRO A O 1
ATOM 1547 N N . TYR A 1 187 ? 14.231 9.236 14.141 1.00 70.25 187 TYR A N 1
ATOM 1548 C CA . TYR A 1 187 ? 13.146 9.329 15.113 1.00 70.25 187 TYR A CA 1
ATOM 1549 C C . TYR A 1 187 ? 13.704 9.750 16.476 1.00 70.25 187 TYR A C 1
ATOM 1551 O O . TYR A 1 187 ? 14.877 9.522 16.763 1.00 70.25 187 TYR A O 1
ATOM 1559 N N . GLN A 1 188 ? 12.890 10.345 17.346 1.00 74.00 188 GLN A N 1
ATOM 1560 C CA . GLN A 1 188 ? 13.335 10.750 18.686 1.00 74.00 188 GLN A CA 1
ATOM 1561 C C . GLN A 1 188 ? 13.910 9.574 19.486 1.00 74.00 188 GLN A C 1
ATOM 1563 O O . GLN A 1 188 ? 14.910 9.742 20.185 1.00 74.00 188 GLN A O 1
ATOM 1568 N N . LYS A 1 189 ? 13.352 8.371 19.314 1.00 72.31 189 LYS A N 1
ATOM 1569 C CA . LYS A 1 189 ? 13.905 7.145 19.904 1.00 72.31 189 LYS A CA 1
ATOM 1570 C C . LYS A 1 189 ? 15.281 6.741 19.361 1.00 72.31 189 LYS A C 1
ATOM 1572 O O . LYS A 1 189 ? 16.063 6.131 20.073 1.00 72.31 189 LYS A O 1
ATOM 1577 N N . ASP A 1 190 ? 15.574 7.103 18.115 1.00 74.56 190 ASP A N 1
ATOM 1578 C CA . ASP A 1 190 ? 16.821 6.763 17.422 1.00 74.56 190 ASP A CA 1
ATOM 1579 C C . ASP A 1 190 ? 17.816 7.946 17.438 1.00 74.56 190 ASP A C 1
ATOM 1581 O O . ASP A 1 190 ? 18.942 7.843 16.954 1.00 74.56 190 ASP A O 1
ATOM 1585 N N . CYS A 1 191 ? 17.422 9.095 18.000 1.00 77.06 191 CYS A N 1
ATOM 1586 C CA . CYS A 1 191 ? 18.267 10.273 18.121 1.00 77.06 191 CYS A CA 1
ATOM 1587 C C . CYS A 1 191 ? 19.140 10.176 19.373 1.00 77.06 191 CYS A C 1
ATOM 1589 O O . CYS A 1 191 ? 18.653 10.321 20.494 1.00 77.06 191 CYS A O 1
ATOM 1591 N N . TYR A 1 192 ? 20.450 10.038 19.165 1.00 78.88 192 TYR A N 1
ATOM 1592 C CA . TYR A 1 192 ? 21.459 9.972 20.225 1.00 78.88 192 TYR A CA 1
ATOM 1593 C C . TYR A 1 192 ? 21.283 11.055 21.306 1.00 78.88 192 TYR A C 1
ATOM 1595 O O . TYR A 1 192 ? 21.227 10.754 22.495 1.00 78.88 192 TYR A O 1
ATOM 1603 N N . TYR A 1 193 ? 21.108 12.315 20.901 1.00 78.31 193 TYR A N 1
ATOM 1604 C CA . TYR A 1 193 ? 20.948 13.437 21.830 1.00 78.31 193 TYR A CA 1
ATOM 1605 C C . TYR A 1 193 ? 19.597 13.454 22.559 1.00 78.31 193 TYR A C 1
ATOM 1607 O O . TYR A 1 193 ? 19.511 13.952 23.679 1.00 78.31 193 TYR A O 1
ATOM 1615 N N . CYS A 1 194 ? 18.532 12.914 21.958 1.00 79.12 194 CYS A N 1
ATOM 1616 C CA . CYS A 1 194 ? 17.267 12.715 22.668 1.00 79.12 194 CYS A CA 1
ATOM 1617 C C . CYS A 1 194 ? 17.395 11.609 23.715 1.00 79.12 194 CYS A C 1
ATOM 1619 O O . CYS A 1 194 ? 16.840 11.761 24.794 1.00 79.12 194 CYS A O 1
ATOM 1621 N N . GLN A 1 195 ? 18.140 10.540 23.424 1.00 77.81 195 GLN A N 1
ATOM 1622 C CA . GLN A 1 195 ? 18.354 9.429 24.357 1.00 77.81 195 GLN A CA 1
ATOM 1623 C C . GLN A 1 195 ? 19.237 9.811 25.554 1.00 77.81 195 GLN A C 1
ATOM 1625 O O . GLN A 1 195 ? 19.039 9.291 26.643 1.00 77.81 195 GLN A O 1
ATOM 1630 N N . MET A 1 196 ? 20.180 10.741 25.378 1.00 73.81 196 MET A N 1
ATOM 1631 C CA . MET A 1 196 ? 21.058 11.222 26.458 1.00 73.81 196 MET A CA 1
ATOM 1632 C C . MET A 1 196 ? 20.367 12.172 27.454 1.00 73.81 196 MET A C 1
ATOM 1634 O O . MET A 1 196 ? 20.914 12.422 28.522 1.00 73.81 196 MET A O 1
ATOM 1638 N N . ASN A 1 197 ? 19.199 12.720 27.098 1.00 61.53 197 ASN A N 1
ATOM 1639 C CA . ASN A 1 197 ? 18.484 13.751 27.864 1.00 61.53 197 ASN A CA 1
ATOM 1640 C C . ASN A 1 197 ? 17.115 13.275 28.411 1.00 61.53 197 ASN A C 1
ATOM 1642 O O . ASN A 1 197 ? 16.299 14.115 28.797 1.00 61.53 197 ASN A O 1
ATOM 1646 N N . GLN A 1 198 ? 16.834 11.964 28.382 1.00 59.19 198 GLN A N 1
ATOM 1647 C CA . GLN A 1 198 ? 15.659 11.336 29.017 1.00 59.19 198 GLN A CA 1
ATOM 1648 C C . GLN A 1 198 ? 15.989 10.851 30.427 1.00 59.19 198 GLN A C 1
ATOM 1650 O O . GLN A 1 198 ? 15.055 10.878 31.259 1.00 59.19 198 GLN A O 1
#